Protein AF-A0A9P7GIN8-F1 (afdb_monomer)

pLDDT: mean 84.86, std 20.35, range [23.92, 98.81]

Solvent-accessible surface area (backbone atoms only — not comparable to full-atom values): 13816 Å² total; per-residue (Å²): 142,86,87,78,24,18,40,43,37,50,22,78,32,33,29,45,38,37,32,32,43,27,52,94,48,64,88,37,54,14,16,35,42,33,71,38,29,53,40,28,75,41,47,37,22,32,31,36,33,28,17,43,83,85,29,35,54,57,89,88,55,81,38,65,30,45,65,38,62,55,99,90,38,75,38,34,51,15,25,33,90,42,80,87,54,62,23,19,31,24,36,33,72,48,49,56,53,19,21,58,59,14,28,75,64,36,16,31,34,46,33,39,31,61,44,92,80,14,38,35,32,37,70,26,33,55,93,63,56,59,64,39,61,76,70,75,58,69,60,66,93,72,69,63,75,26,34,31,60,41,47,29,89,47,31,46,47,81,75,38,44,39,72,62,46,83,47,76,55,72,50,61,29,58,87,60,25,40,71,42,32,79,77,67,78,50,78,84,47,53,70,66,43,67,74,39,68,81,57,49,78,51,62,48,84,26,66,66,40,85,44,80,55,74,61,72,88,80,84,81,78,87,78,69,97,62,88,86,79,95,72,89,80,79,79,81,84,88,67,75,32,38,37,42,29,39,34,4,56,82,137

Mean predicted aligned error: 8.91 Å

Nearest PDB structures (foldseek):
  3wdy-assembly2_B  TM=9.334E-01  e=3.532E-17  Paecilomyces sp. 'thermophila'
  3wdu-assembly2_B  TM=9.138E-01  e=3.532E-17  Paecilomyces sp. 'thermophila'
  3wdy-assembly3_C  TM=9.477E-01  e=1.052E-16  Paecilomyces sp. 'thermophila'
  2w52-assembly1_A  TM=9.082E-01  e=2.024E-16  Phanerodontia chrysosporium
  2wne-assembly1_A  TM=9.066E-01  e=1.719E-16  Phanerodontia chrysosporium

Secondary structure (DSSP, 8-state):
------B--PPTTEEEEEEEEE-SSSTTTT-EEEEEE--TT--S-EEEEEBSSS-B--TTSS-SSEE-EETTEE--B-BTTSGGG--EEEE-S-GGGSHHHHHHTT-EEEEEEEETTEEEEEEEEGGG--HHHHTT---GGGS-S-SEEE-TTSS-HHHH--SEEEEEEEEESIIIIIHHTTTTT-SS-HHHHHT-GGGSTT---B-SEEEE------------SS----------------EEEE-----

Foldseek 3Di:
DDDFFWDAAFFQFKWWFWWKAADDDPPPAQKIWTQATDHHQDQWGKTFIAWAWFFWADCPDFAQFAKDDDPNHGDTTQHCVDPLRPGTITTFPDSCHDHDVVVVQRHFKWKWFDDQQWIFIATGRPVRHDVCLVVVNDFCVVVPTGRDTGGCPRPGSVRIHH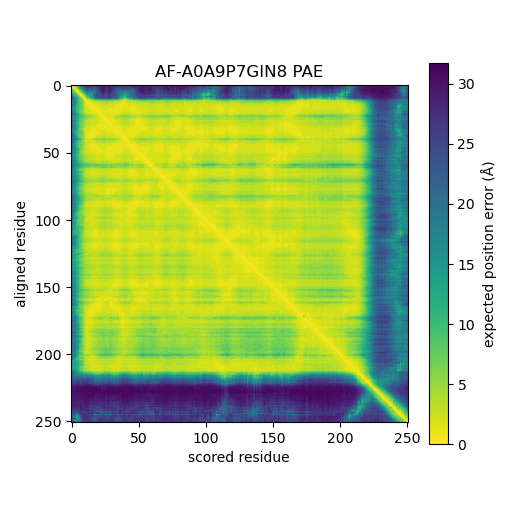HIDTDTDMDGQPSPSQVCSVVVPHPDHSVVSVVDPVRCPRRDTAFDDWDWDDDDFPDDDPPDVDDDDDDPPPDDDDGGTMGMGRRGHDD

Radius of gyration: 20.29 Å; Cα contacts (8 Å, |Δi|>4): 593; chains: 1; bounding box: 60×41×65 Å

InterPro domains:
  IPR013320 Concanavalin A-like lectin/glucanase domain superfamily [SSF49899] (13-216)
  IPR050546 Glycosyl Hydrolase Family 16 [PTHR10963] (13-215)

Sequence (251 aa):
MSRSRAWFNSAIGTWPAFWTLGNGLAWPYAGEIDIIEGVHDNQHNQVAWHTKPGCTLTPEANFTGKIVQLNGQNNLECNGLINYNSGCGIIEWSRASYGPYFDSIGGGVFAMKWDENGIAVWSFYRGAIPKDILDESPDPSQWGMPSAALEPKNCDPLQYFVNHSIIFDITFCGDWAGNSYATSGCPGTCDDRLMDPANFVNATWGINSLKVYRKQPIKGRITNGSTPLAESLTRHLLIHVFALISLAALL

Structure (mmCIF, N/CA/C/O backbone):
data_AF-A0A9P7GIN8-F1
#
_entry.id   AF-A0A9P7GIN8-F1
#
loop_
_atom_site.group_PDB
_atom_site.id
_atom_site.type_symbol
_atom_site.label_atom_id
_atom_site.label_alt_id
_atom_site.label_comp_id
_atom_site.label_asym_id
_atom_site.label_entity_id
_atom_site.label_seq_id
_atom_site.pdbx_PDB_ins_code
_atom_site.Cartn_x
_atom_site.Cartn_y
_atom_site.Cartn_z
_atom_site.occupancy
_atom_site.B_iso_or_equiv
_atom_site.auth_seq_id
_atom_site.auth_comp_id
_atom_site.auth_asym_id
_atom_site.auth_atom_id
_atom_site.pdbx_PDB_model_num
ATOM 1 N N . MET A 1 1 ? -21.679 -21.539 -5.437 1.00 25.66 1 MET A N 1
ATOM 2 C CA . MET A 1 1 ? -20.304 -22.029 -5.700 1.00 25.66 1 MET A CA 1
ATOM 3 C C . MET A 1 1 ? -19.648 -21.141 -6.755 1.00 25.66 1 MET A C 1
ATOM 5 O O . MET A 1 1 ? -19.626 -21.500 -7.924 1.00 25.66 1 MET A O 1
ATOM 9 N N . SER A 1 2 ? -19.132 -19.978 -6.363 1.00 23.92 2 SER A N 1
ATOM 10 C CA . SER A 1 2 ? -18.280 -19.129 -7.210 1.00 23.92 2 SER A CA 1
ATOM 11 C C . SER A 1 2 ? -16.832 -19.264 -6.732 1.00 23.92 2 SER A C 1
ATOM 13 O O . SER A 1 2 ? -16.578 -19.308 -5.531 1.00 23.92 2 SER A O 1
ATOM 15 N N . ARG A 1 3 ? -15.887 -19.423 -7.664 1.00 32.16 3 ARG A N 1
ATOM 16 C CA . ARG A 1 3 ? -14.455 -19.619 -7.372 1.00 32.16 3 ARG A CA 1
ATOM 17 C C . ARG A 1 3 ? -13.689 -18.310 -7.594 1.00 32.16 3 ARG A C 1
ATOM 19 O O . ARG A 1 3 ? -14.009 -17.576 -8.526 1.00 32.16 3 ARG A O 1
ATOM 26 N N . SER A 1 4 ? -12.655 -18.051 -6.796 1.00 26.11 4 SER A N 1
ATOM 27 C CA . SER A 1 4 ? -11.813 -16.844 -6.870 1.00 26.11 4 SER A CA 1
ATOM 28 C C . SER A 1 4 ? -10.311 -17.159 -6.698 1.00 26.11 4 SER A C 1
ATOM 30 O O . SER A 1 4 ? -9.954 -18.005 -5.882 1.00 26.11 4 SER A O 1
ATOM 32 N N . ARG A 1 5 ? -9.438 -16.527 -7.507 1.00 39.72 5 ARG A N 1
ATOM 33 C CA . ARG A 1 5 ? -7.961 -16.725 -7.604 1.00 39.72 5 ARG A CA 1
ATOM 34 C C . ARG A 1 5 ? -7.208 -15.421 -7.245 1.00 39.72 5 ARG A C 1
ATOM 36 O O . ARG A 1 5 ? -7.726 -14.783 -6.355 1.00 39.72 5 ARG A O 1
ATOM 43 N N . ALA A 1 6 ? -6.110 -14.985 -7.892 1.00 36.88 6 ALA A N 1
ATOM 44 C CA . ALA A 1 6 ? -5.655 -13.576 -8.101 1.00 36.88 6 ALA A CA 1
ATOM 45 C C . ALA A 1 6 ? -4.454 -13.546 -9.066 1.00 36.88 6 ALA A C 1
ATOM 47 O O . ALA A 1 6 ? -3.806 -14.586 -9.169 1.00 36.88 6 ALA A O 1
ATOM 48 N N . TRP A 1 7 ? -4.174 -12.401 -9.719 1.00 45.59 7 TRP A N 1
ATOM 49 C CA . TRP A 1 7 ? -2.939 -12.178 -10.496 1.00 45.59 7 TRP A CA 1
ATOM 50 C C . TRP A 1 7 ? -2.483 -10.703 -10.498 1.00 45.59 7 TRP A C 1
ATOM 52 O O . TRP A 1 7 ? -3.321 -9.816 -10.699 1.00 45.59 7 TRP A O 1
ATOM 62 N N . PHE A 1 8 ? -1.176 -10.488 -10.336 1.00 52.34 8 PHE A N 1
ATOM 63 C CA . PHE A 1 8 ? -0.364 -9.446 -10.972 1.00 52.34 8 PHE A CA 1
ATOM 64 C C . PHE A 1 8 ? 1.055 -10.015 -11.170 1.00 52.34 8 PHE A C 1
ATOM 66 O O . PHE A 1 8 ? 1.844 -10.142 -10.225 1.00 52.34 8 PHE A O 1
ATOM 73 N N . ASN A 1 9 ? 1.397 -10.365 -12.409 1.00 49.97 9 ASN A N 1
ATOM 74 C CA . ASN A 1 9 ? 2.679 -10.989 -12.707 1.00 49.97 9 ASN A CA 1
ATOM 75 C C . ASN A 1 9 ? 3.673 -9.895 -13.090 1.00 49.97 9 ASN A C 1
ATOM 77 O O . ASN A 1 9 ? 3.574 -9.311 -14.173 1.00 49.97 9 ASN A O 1
ATOM 81 N N . SER A 1 10 ? 4.596 -9.593 -12.178 1.00 56.25 10 SER A N 1
ATOM 82 C CA . SER A 1 10 ? 5.431 -8.409 -12.331 1.00 56.25 10 SER A CA 1
ATOM 83 C C . SER A 1 10 ? 6.394 -8.523 -13.504 1.00 56.25 10 SER A C 1
ATOM 85 O O . SER A 1 10 ? 7.161 -9.483 -13.619 1.00 56.25 10 SER A O 1
ATOM 87 N N . ALA A 1 11 ? 6.355 -7.511 -14.363 1.00 72.88 11 ALA A N 1
ATOM 88 C CA . ALA A 1 11 ? 7.244 -7.365 -15.495 1.00 72.88 11 ALA A CA 1
ATOM 89 C C . ALA A 1 11 ? 8.380 -6.405 -15.128 1.00 72.88 11 ALA A C 1
ATOM 91 O O . ALA A 1 11 ? 8.257 -5.537 -14.260 1.00 72.88 11 ALA A O 1
ATOM 92 N N . ILE A 1 12 ? 9.520 -6.516 -15.802 1.00 85.81 12 ILE A N 1
ATOM 93 C CA . ILE A 1 12 ? 10.611 -5.584 -15.523 1.00 85.81 12 ILE A CA 1
ATOM 94 C C . ILE A 1 12 ? 10.188 -4.177 -15.966 1.00 85.81 12 ILE A C 1
ATOM 96 O O . ILE A 1 12 ? 9.852 -3.971 -17.128 1.00 85.81 12 ILE A O 1
ATOM 100 N N . GLY A 1 13 ? 10.178 -3.224 -15.032 1.00 88.25 13 GLY A N 1
ATOM 101 C CA . GLY A 1 13 ? 9.769 -1.836 -15.278 1.00 88.25 13 GLY A CA 1
ATOM 102 C C . GLY A 1 13 ? 8.303 -1.516 -14.960 1.00 88.25 13 GLY A C 1
ATOM 103 O O . GLY A 1 13 ? 7.934 -0.349 -15.063 1.00 88.25 13 GLY A O 1
ATOM 104 N N . THR A 1 14 ? 7.475 -2.486 -14.543 1.00 91.69 14 THR A N 1
ATOM 105 C CA . THR A 1 14 ? 6.144 -2.187 -13.977 1.00 91.69 14 THR A CA 1
ATOM 106 C C . THR A 1 14 ? 6.225 -1.687 -12.541 1.00 91.69 14 THR A C 1
ATOM 108 O O . THR A 1 14 ? 7.091 -2.116 -11.774 1.00 91.69 14 THR A O 1
ATOM 111 N N . TRP A 1 15 ? 5.245 -0.863 -12.187 1.00 94.94 15 TRP A N 1
ATOM 112 C CA . TRP A 1 15 ? 4.924 -0.401 -10.843 1.00 94.94 15 TRP A CA 1
ATOM 113 C C . TRP A 1 15 ? 3.394 -0.500 -10.666 1.00 94.94 15 TRP A C 1
ATOM 115 O O . TRP A 1 15 ? 2.666 0.414 -11.053 1.00 94.94 15 TRP A O 1
ATOM 125 N N . PRO A 1 16 ? 2.863 -1.648 -10.208 1.00 94.31 16 PRO A N 1
ATOM 126 C CA . PRO A 1 16 ? 1.467 -1.763 -9.797 1.00 94.31 16 PRO A CA 1
ATOM 127 C C . PRO A 1 16 ? 1.223 -1.060 -8.461 1.00 94.31 16 PRO A C 1
ATOM 129 O O . PRO A 1 16 ? 2.062 -1.109 -7.559 1.00 94.31 16 PRO A O 1
ATOM 132 N N . ALA A 1 17 ? 0.009 -0.549 -8.293 1.00 96.62 17 ALA A N 1
ATOM 133 C CA . ALA A 1 17 ? -0.485 -0.146 -6.989 1.00 96.62 17 ALA A CA 1
ATOM 134 C C . ALA A 1 17 ? -1.956 -0.556 -6.815 1.00 96.62 17 ALA A C 1
ATOM 136 O O . ALA A 1 17 ? -2.806 -0.326 -7.683 1.00 96.62 17 ALA A O 1
ATOM 137 N N . PHE A 1 18 ? -2.269 -1.162 -5.670 1.00 97.75 18 PHE A N 1
ATOM 138 C CA . PHE A 1 18 ? -3.610 -1.149 -5.096 1.00 97.75 18 PHE A CA 1
ATOM 139 C C . PHE A 1 18 ? -3.539 -0.385 -3.772 1.00 97.75 18 PHE A C 1
ATOM 141 O O . PHE A 1 18 ? -2.927 -0.826 -2.797 1.00 97.75 18 PHE A O 1
ATOM 148 N N . TRP A 1 19 ? -4.185 0.773 -3.758 1.00 98.38 19 TRP A N 1
ATOM 149 C CA . TRP A 1 19 ? -3.971 1.809 -2.762 1.00 98.38 19 TRP A CA 1
ATOM 150 C C . TRP A 1 19 ? -5.237 2.634 -2.548 1.00 98.38 19 TRP A C 1
ATOM 152 O O . TRP A 1 19 ? -6.288 2.409 -3.167 1.00 98.38 19 TRP A O 1
ATOM 162 N N . THR A 1 20 ? -5.164 3.576 -1.614 1.00 98.56 20 THR A N 1
ATOM 163 C CA . THR A 1 20 ? -6.262 4.490 -1.318 1.00 98.56 20 THR A CA 1
ATOM 164 C C . THR A 1 20 ? -5.756 5.908 -1.087 1.00 98.56 20 THR A C 1
ATOM 166 O O . THR A 1 20 ? -4.829 6.113 -0.310 1.00 98.56 20 THR A O 1
ATOM 169 N N . LEU A 1 21 ? -6.418 6.888 -1.702 1.00 98.50 21 LEU A N 1
ATOM 170 C CA . LEU A 1 21 ? -6.010 8.294 -1.696 1.00 98.50 21 LEU A CA 1
ATOM 171 C C . LEU A 1 21 ? -7.099 9.183 -1.097 1.00 98.50 21 LEU A C 1
ATOM 173 O O . LEU A 1 21 ? -8.240 9.173 -1.570 1.00 98.50 21 LEU A O 1
ATOM 177 N N . GLY A 1 22 ? -6.750 9.968 -0.080 1.00 97.62 22 GLY A N 1
ATOM 178 C CA . GLY A 1 22 ? -7.625 10.942 0.562 1.00 97.62 22 GLY A CA 1
ATOM 179 C C . GLY A 1 22 ? -8.025 12.098 -0.357 1.00 97.62 22 GLY A C 1
ATOM 180 O O . GLY A 1 22 ? -7.216 12.632 -1.113 1.00 97.62 22 GLY A O 1
ATOM 181 N N . ASN A 1 23 ? -9.287 12.524 -0.268 1.00 93.81 23 ASN A N 1
ATOM 182 C CA . ASN A 1 23 ? -9.852 13.575 -1.118 1.00 93.81 23 ASN A CA 1
ATOM 183 C C . ASN A 1 23 ? -10.180 14.857 -0.338 1.00 93.81 23 ASN A C 1
ATOM 185 O O . ASN A 1 23 ? -10.524 14.826 0.843 1.00 93.81 23 ASN A O 1
ATOM 189 N N . GLY A 1 24 ? -10.205 15.991 -1.046 1.00 93.94 24 GLY A N 1
ATOM 190 C CA . GLY A 1 24 ? -10.689 17.278 -0.524 1.00 93.94 24 GLY A CA 1
ATOM 191 C C . GLY A 1 24 ? -9.616 18.180 0.093 1.00 93.94 24 GLY A C 1
ATOM 192 O O . GLY A 1 24 ? -9.917 19.316 0.450 1.00 93.94 24 GLY A O 1
ATOM 193 N N . LEU A 1 25 ? -8.367 17.715 0.163 1.00 95.25 25 LEU A N 1
ATOM 194 C CA . LEU A 1 25 ? -7.176 18.515 0.456 1.00 95.25 25 LEU A CA 1
ATOM 195 C C . LEU A 1 25 ? -6.120 18.240 -0.622 1.00 95.25 25 LEU A C 1
ATOM 197 O O . LEU A 1 25 ? -6.199 17.232 -1.321 1.00 95.25 25 LEU A O 1
ATOM 201 N N . ALA A 1 26 ? -5.122 19.116 -0.751 1.00 96.75 26 ALA A N 1
ATOM 202 C CA . ALA A 1 26 ? -3.947 18.807 -1.561 1.00 96.75 26 ALA A CA 1
ATOM 203 C C . ALA A 1 26 ? -3.197 17.610 -0.955 1.00 96.75 26 ALA A C 1
ATOM 205 O O . ALA A 1 26 ? -3.058 17.519 0.267 1.00 96.75 26 ALA A O 1
ATOM 206 N N . TRP A 1 27 ? -2.696 16.705 -1.791 1.00 97.44 27 TRP A N 1
ATOM 207 C CA . TRP A 1 27 ? -1.820 15.624 -1.344 1.00 97.44 27 TRP A CA 1
ATOM 208 C C . TRP A 1 27 ? -0.555 16.200 -0.664 1.00 97.44 27 TRP A C 1
ATOM 210 O O . TRP A 1 27 ? -0.069 17.246 -1.107 1.00 97.44 27 TRP A O 1
ATOM 220 N N . PRO A 1 28 ? -0.026 15.598 0.422 1.00 97.12 28 PRO A N 1
ATOM 221 C CA . PRO A 1 28 ? -0.488 14.397 1.135 1.00 97.12 28 PRO A CA 1
ATOM 222 C C . PRO A 1 28 ? -1.390 14.717 2.353 1.00 97.12 28 PRO A C 1
ATOM 224 O O . PRO A 1 28 ? -1.471 13.948 3.311 1.00 97.12 28 PRO A O 1
ATOM 227 N N . TYR A 1 29 ? -2.062 15.877 2.395 1.00 98.19 29 TYR A N 1
ATOM 228 C CA . TYR A 1 29 ? -2.736 16.367 3.613 1.00 98.19 29 TYR A CA 1
ATOM 229 C C . TYR A 1 29 ? -4.022 15.628 4.002 1.00 98.19 29 TYR A C 1
ATOM 231 O O . TYR A 1 29 ? -4.433 15.734 5.165 1.00 98.19 29 TYR A O 1
ATOM 239 N N . ALA A 1 30 ? -4.626 14.898 3.061 1.00 98.00 30 ALA A N 1
ATOM 240 C CA . ALA A 1 30 ? -5.736 13.976 3.302 1.00 98.00 30 ALA A CA 1
ATOM 241 C C . ALA A 1 30 ? -5.289 12.510 3.477 1.00 98.00 30 ALA A C 1
ATOM 243 O O . ALA A 1 30 ? -6.150 11.676 3.737 1.00 98.00 30 ALA A O 1
ATOM 244 N N . GLY A 1 31 ? -3.988 12.217 3.369 1.00 98.56 31 GLY A N 1
ATOM 245 C CA . GLY A 1 31 ? -3.421 10.879 3.531 1.00 98.56 31 GLY A CA 1
ATOM 246 C C . GLY A 1 31 ? -3.505 9.990 2.287 1.00 98.56 31 GLY A C 1
ATOM 247 O O . GLY A 1 31 ? -4.329 10.189 1.396 1.00 98.56 31 GLY A O 1
ATOM 248 N N . GLU A 1 32 ? -2.638 8.986 2.257 1.00 98.75 32 GLU A N 1
ATOM 249 C CA . GLU A 1 32 ? -2.513 7.957 1.225 1.00 98.75 32 GLU A CA 1
ATOM 250 C C . GLU A 1 32 ? -2.024 6.658 1.886 1.00 98.75 32 GLU A C 1
ATOM 252 O O . GLU A 1 32 ? -1.243 6.702 2.842 1.00 98.75 32 GLU A O 1
ATOM 257 N N . ILE A 1 33 ? -2.596 5.523 1.473 1.00 98.81 33 ILE A N 1
ATOM 258 C CA . ILE A 1 33 ? -2.340 4.201 2.061 1.00 98.81 33 ILE A CA 1
ATOM 259 C C . ILE A 1 33 ? -2.198 3.174 0.944 1.00 98.81 33 ILE A C 1
ATOM 261 O O . ILE A 1 33 ? -3.184 2.858 0.265 1.00 98.81 33 ILE A O 1
ATOM 265 N N . ASP A 1 34 ? -1.016 2.590 0.842 1.00 98.75 34 ASP A N 1
ATOM 266 C CA . ASP A 1 34 ? -0.643 1.638 -0.196 1.00 98.75 34 ASP A CA 1
ATOM 267 C C . ASP A 1 34 ? -0.732 0.238 0.391 1.00 98.75 34 ASP A C 1
ATOM 269 O O . ASP A 1 34 ? -0.076 -0.095 1.378 1.00 98.75 34 ASP A O 1
ATOM 273 N N . ILE A 1 35 ? -1.647 -0.566 -0.149 1.00 98.56 35 ILE A N 1
ATOM 274 C CA . ILE A 1 35 ? -2.041 -1.856 0.432 1.00 98.56 35 ILE A CA 1
ATOM 275 C C . ILE A 1 35 ? -1.355 -2.995 -0.323 1.00 98.56 35 ILE A C 1
ATOM 277 O O . ILE A 1 35 ? -0.977 -4.001 0.282 1.00 98.56 35 ILE A O 1
ATOM 281 N N . ILE A 1 36 ? -1.182 -2.827 -1.636 1.00 97.62 36 ILE A N 1
ATOM 282 C CA . ILE A 1 36 ? -0.265 -3.615 -2.453 1.00 97.62 36 ILE A CA 1
ATOM 283 C C . ILE A 1 36 ? 0.562 -2.658 -3.298 1.00 97.62 36 ILE A C 1
ATOM 285 O O . ILE A 1 36 ? -0.007 -1.953 -4.131 1.00 97.62 36 ILE A O 1
ATOM 289 N N . GLU A 1 37 ? 1.879 -2.683 -3.140 1.00 97.25 37 GLU A N 1
ATOM 290 C CA . GLU A 1 37 ? 2.786 -1.875 -3.946 1.00 97.25 37 GLU A CA 1
ATOM 291 C C . GLU A 1 37 ? 4.153 -2.548 -4.123 1.00 97.25 37 GLU A C 1
ATOM 293 O O . GLU A 1 37 ? 4.623 -3.326 -3.283 1.00 97.25 37 GLU A O 1
ATOM 298 N N . GLY A 1 38 ? 4.805 -2.243 -5.240 1.00 94.62 38 GLY A N 1
ATOM 299 C CA . GLY A 1 38 ? 6.162 -2.675 -5.534 1.00 94.62 38 GLY A CA 1
ATOM 300 C C . GLY A 1 38 ? 6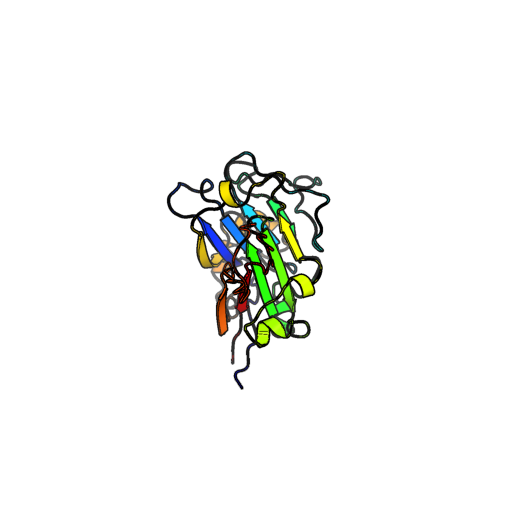.585 -2.310 -6.952 1.00 94.62 38 GLY A C 1
ATOM 301 O O . GLY A 1 38 ? 5.803 -1.796 -7.746 1.00 94.62 38 GLY A O 1
ATOM 302 N N . VAL A 1 39 ? 7.842 -2.602 -7.279 1.00 93.94 39 VAL A N 1
ATOM 303 C CA . VAL A 1 39 ? 8.455 -2.283 -8.574 1.00 93.94 39 VAL A CA 1
ATOM 304 C C . VAL A 1 39 ? 9.268 -3.470 -9.088 1.00 93.94 39 VAL A C 1
ATOM 306 O O . VAL A 1 39 ? 9.810 -4.236 -8.291 1.00 93.94 39 VAL A O 1
ATOM 309 N N . HIS A 1 40 ? 9.368 -3.628 -10.411 1.00 90.25 40 HIS A N 1
ATOM 310 C CA . HIS A 1 40 ? 10.135 -4.714 -11.055 1.00 90.25 40 HIS A CA 1
ATOM 311 C C . HIS A 1 40 ? 9.785 -6.109 -10.498 1.00 90.25 40 HIS A C 1
ATOM 313 O O . HIS A 1 40 ? 8.675 -6.338 -10.023 1.00 90.25 40 HIS A O 1
ATOM 319 N N . ASP A 1 41 ? 10.715 -7.063 -10.527 1.00 85.06 41 ASP A N 1
ATOM 320 C CA . ASP A 1 41 ? 10.551 -8.411 -9.981 1.00 85.06 41 ASP A CA 1
ATOM 321 C C . ASP A 1 41 ? 10.660 -8.483 -8.442 1.00 85.06 41 ASP A C 1
ATOM 323 O O . ASP A 1 41 ? 11.047 -9.525 -7.902 1.00 85.06 41 ASP A O 1
ATOM 327 N N . ASN A 1 42 ? 10.268 -7.415 -7.723 1.00 91.44 42 ASN A N 1
ATOM 328 C CA . ASN A 1 42 ? 10.044 -7.464 -6.277 1.00 91.44 42 ASN A CA 1
ATOM 329 C C . ASN A 1 42 ? 9.272 -8.740 -5.904 1.00 91.44 42 ASN A C 1
ATOM 331 O O . ASN A 1 42 ? 8.380 -9.201 -6.617 1.00 91.44 42 ASN A O 1
ATOM 335 N N . GLN A 1 43 ? 9.640 -9.334 -4.772 1.00 92.25 43 GLN A N 1
ATOM 336 C CA . GLN A 1 43 ? 9.126 -10.644 -4.343 1.00 92.25 43 GLN A CA 1
ATOM 337 C C . GLN A 1 43 ? 8.326 -10.568 -3.045 1.00 92.25 43 GLN A C 1
ATOM 339 O O . GLN A 1 43 ? 7.880 -11.589 -2.534 1.00 92.25 43 GLN A O 1
ATOM 344 N N . HIS A 1 44 ? 8.195 -9.366 -2.501 1.00 96.12 44 HIS A N 1
ATOM 345 C CA . HIS A 1 44 ? 7.573 -9.054 -1.229 1.00 96.12 44 HIS A CA 1
ATOM 346 C C . HIS A 1 44 ? 6.763 -7.780 -1.426 1.00 96.12 44 HIS A C 1
ATOM 348 O O . HIS A 1 44 ? 7.253 -6.845 -2.058 1.00 96.12 44 HIS A O 1
ATOM 354 N N . ASN A 1 45 ? 5.543 -7.763 -0.904 1.00 97.62 45 ASN A N 1
ATOM 355 C CA . ASN A 1 45 ? 4.696 -6.584 -0.938 1.00 97.62 45 ASN A CA 1
ATOM 356 C C . ASN A 1 45 ? 5.283 -5.481 -0.049 1.00 97.62 45 ASN A C 1
ATOM 358 O O . ASN A 1 45 ? 5.798 -5.785 1.032 1.00 97.62 45 ASN A O 1
ATOM 362 N N . GLN A 1 46 ? 5.167 -4.223 -0.466 1.00 98.12 46 GLN A N 1
ATOM 363 C CA . GLN A 1 46 ? 5.351 -3.077 0.415 1.00 98.12 46 GLN A CA 1
ATOM 364 C C . GLN A 1 46 ? 3.983 -2.482 0.751 1.00 98.12 46 GLN A C 1
ATOM 366 O O . GLN A 1 46 ? 3.211 -2.138 -0.137 1.00 98.12 46 GLN A O 1
ATOM 371 N N . VAL A 1 47 ? 3.698 -2.363 2.047 1.00 98.69 47 VAL A N 1
ATOM 372 C CA . VAL A 1 47 ? 2.592 -1.548 2.562 1.00 98.69 47 VAL A CA 1
ATOM 373 C C . VAL A 1 47 ? 3.180 -0.212 2.990 1.00 98.69 47 VAL A C 1
ATOM 375 O O . VAL A 1 47 ? 4.162 -0.211 3.739 1.00 98.69 47 VAL A O 1
ATOM 378 N N . ALA A 1 48 ? 2.610 0.903 2.544 1.00 98.56 48 ALA A N 1
ATOM 379 C CA . ALA A 1 48 ? 3.121 2.239 2.839 1.00 98.56 48 ALA A CA 1
ATOM 380 C C . ALA A 1 48 ? 2.020 3.220 3.265 1.00 98.56 48 ALA A C 1
ATOM 382 O O . ALA A 1 48 ? 0.821 2.979 3.100 1.00 98.56 48 ALA A O 1
ATOM 383 N N . TRP A 1 49 ? 2.456 4.309 3.897 1.00 98.69 49 TRP A N 1
ATOM 384 C CA . TRP A 1 49 ? 1.616 5.414 4.340 1.00 98.69 49 TRP A CA 1
ATOM 385 C C . TRP A 1 49 ? 2.296 6.744 4.035 1.00 98.69 49 TRP A C 1
ATOM 387 O O . TRP A 1 49 ? 3.433 6.986 4.457 1.00 98.69 49 TRP A O 1
ATOM 397 N N . HIS A 1 50 ? 1.555 7.625 3.369 1.00 98.69 50 HIS A N 1
ATOM 398 C CA . HIS A 1 50 ? 2.010 8.950 2.964 1.00 98.69 50 HIS A CA 1
ATOM 399 C C . HIS A 1 50 ? 1.058 10.003 3.542 1.00 98.69 50 HIS A C 1
ATOM 401 O O . HIS A 1 50 ? -0.159 9.956 3.357 1.00 98.69 50 HIS A O 1
ATOM 407 N N . THR A 1 51 ? 1.595 10.951 4.310 1.00 98.62 51 THR A N 1
ATOM 408 C CA . THR A 1 51 ? 0.811 11.935 5.075 1.00 98.62 51 THR A CA 1
ATOM 409 C C . THR A 1 51 ? 1.427 13.331 5.018 1.00 98.62 51 THR A C 1
ATOM 411 O O . THR A 1 51 ? 2.551 13.526 4.562 1.00 98.62 51 THR A O 1
ATOM 414 N N . LYS A 1 52 ? 0.719 14.333 5.553 1.00 97.94 52 LYS A N 1
ATOM 415 C CA . LYS A 1 52 ? 1.328 15.601 6.007 1.00 97.94 52 LYS A CA 1
ATOM 416 C C . LYS A 1 52 ? 2.324 15.372 7.169 1.00 97.94 52 LYS A C 1
ATOM 418 O O . LYS A 1 52 ? 2.269 14.310 7.794 1.00 97.94 52 LYS A O 1
ATOM 423 N N . PRO A 1 53 ? 3.175 16.361 7.514 1.00 98.38 53 PRO A N 1
ATOM 424 C CA . PRO A 1 53 ? 4.149 16.240 8.602 1.00 98.38 53 PRO A CA 1
ATOM 425 C C . PRO A 1 53 ? 3.535 15.876 9.962 1.00 98.38 53 PRO A C 1
ATOM 427 O O . PRO A 1 53 ? 2.461 16.375 10.306 1.00 98.38 53 PRO A O 1
ATOM 430 N N . GLY A 1 54 ? 4.268 15.088 10.759 1.00 97.75 54 GLY A N 1
ATOM 431 C CA . GLY A 1 54 ? 3.940 14.790 12.163 1.00 97.75 54 GLY A CA 1
ATOM 432 C C . GLY A 1 54 ? 3.316 13.414 12.431 1.00 97.75 54 GLY A C 1
ATOM 433 O O . GLY A 1 54 ? 2.788 13.204 13.523 1.00 97.75 54 GLY A O 1
ATOM 434 N N . CYS A 1 55 ? 3.351 12.505 11.456 1.00 98.25 55 CYS A N 1
ATOM 435 C CA . CYS A 1 55 ? 2.906 11.116 11.568 1.00 98.25 55 CYS A CA 1
ATOM 436 C C . CYS A 1 55 ? 4.132 10.201 11.501 1.00 98.25 55 CYS A C 1
ATOM 438 O O . CYS A 1 55 ? 4.881 10.270 10.526 1.00 98.25 55 CYS A O 1
ATOM 440 N N . THR A 1 56 ? 4.342 9.344 12.504 1.00 98.06 56 THR A N 1
ATOM 441 C CA . THR A 1 56 ? 5.441 8.367 12.464 1.00 98.06 56 THR A CA 1
ATOM 442 C C . THR A 1 56 ? 5.021 6.944 12.815 1.00 98.06 56 THR A C 1
ATOM 444 O O . THR A 1 56 ? 4.129 6.705 13.632 1.00 98.06 56 THR A O 1
ATOM 447 N N . LEU A 1 57 ? 5.703 5.986 12.189 1.00 97.00 57 LEU A N 1
ATOM 448 C CA . LEU A 1 57 ? 5.569 4.552 12.419 1.00 97.00 57 LEU A CA 1
ATOM 449 C C . LEU A 1 57 ? 6.180 4.175 13.783 1.00 97.00 57 LEU A C 1
ATOM 451 O O . LEU A 1 57 ? 7.327 4.525 14.066 1.00 97.00 57 LEU A O 1
ATOM 455 N N . THR A 1 58 ? 5.443 3.446 14.630 1.00 95.81 58 THR A N 1
ATOM 456 C CA . THR A 1 58 ? 5.980 2.882 15.885 1.00 95.81 58 THR A CA 1
ATOM 457 C C . THR A 1 58 ? 6.853 1.654 15.572 1.00 95.81 58 THR A C 1
ATOM 459 O O . THR A 1 58 ? 6.312 0.669 15.063 1.00 95.81 58 THR A O 1
ATOM 462 N N . PRO A 1 59 ? 8.165 1.642 15.889 1.00 91.38 59 PRO A N 1
ATOM 463 C CA . PRO A 1 59 ? 9.033 0.507 15.562 1.00 91.38 59 PRO A CA 1
ATOM 464 C C . PRO A 1 59 ? 8.693 -0.791 16.298 1.00 91.38 59 PRO A C 1
ATOM 466 O O . PRO A 1 59 ? 8.951 -1.875 15.782 1.00 91.38 59 PRO A O 1
ATOM 469 N N . GLU A 1 60 ? 8.138 -0.680 17.505 1.00 90.25 60 GLU A N 1
ATOM 470 C CA . GLU A 1 60 ? 7.808 -1.799 18.392 1.00 90.25 60 GLU A CA 1
ATOM 471 C C . GLU A 1 60 ? 6.364 -2.314 18.224 1.00 90.25 60 GLU A C 1
ATOM 473 O O . GLU A 1 60 ? 5.902 -3.116 19.038 1.00 90.25 60 GLU A O 1
ATOM 478 N N . ALA A 1 61 ? 5.634 -1.854 17.201 1.00 91.31 61 ALA A N 1
ATOM 479 C CA . ALA A 1 61 ? 4.269 -2.302 16.934 1.00 91.31 61 ALA A CA 1
ATOM 480 C C . ALA A 1 61 ? 4.213 -3.770 16.468 1.00 91.31 61 ALA A C 1
ATOM 482 O O . ALA A 1 61 ? 5.126 -4.291 15.826 1.00 91.31 61 ALA A O 1
ATOM 483 N N . ASN A 1 62 ? 3.098 -4.445 16.757 1.00 93.56 62 ASN A N 1
ATOM 484 C CA . ASN A 1 62 ? 2.904 -5.854 16.403 1.00 93.56 62 ASN A CA 1
ATOM 485 C C . ASN A 1 62 ? 2.530 -6.033 14.919 1.00 93.56 62 ASN A C 1
ATOM 487 O O . ASN A 1 62 ? 1.350 -6.037 14.563 1.00 93.56 62 ASN A O 1
ATOM 491 N N . PHE A 1 63 ? 3.533 -6.254 14.069 1.00 97.00 63 PHE A N 1
ATOM 492 C CA . PHE A 1 63 ? 3.386 -6.704 12.679 1.00 97.00 63 PHE A CA 1
ATOM 493 C C . PHE A 1 63 ? 4.471 -7.734 12.303 1.00 97.00 63 PHE A C 1
ATOM 495 O O . PHE A 1 63 ? 5.492 -7.853 12.977 1.00 97.00 63 PHE A O 1
ATOM 502 N N . THR A 1 64 ? 4.253 -8.520 11.241 1.00 97.50 64 THR A N 1
ATOM 503 C CA . THR A 1 64 ? 5.193 -9.580 10.800 1.00 97.50 64 THR A CA 1
ATOM 504 C C . THR A 1 64 ? 6.254 -9.112 9.798 1.00 97.50 64 THR A C 1
ATOM 506 O O . THR A 1 64 ? 7.277 -9.783 9.638 1.00 97.50 64 THR A O 1
ATOM 509 N N . GLY A 1 65 ? 6.018 -8.000 9.097 1.00 97.69 65 GLY A N 1
ATOM 510 C CA . GLY A 1 65 ? 6.945 -7.433 8.119 1.00 97.69 65 GLY A CA 1
ATOM 511 C C . GLY A 1 65 ? 8.161 -6.728 8.730 1.00 97.69 65 GLY A C 1
ATOM 512 O O . GLY A 1 65 ? 8.389 -6.732 9.939 1.00 97.69 65 GLY A O 1
ATOM 513 N N . LYS A 1 66 ? 8.966 -6.106 7.869 1.00 97.88 66 LYS A N 1
ATOM 514 C CA . LYS A 1 66 ? 10.136 -5.299 8.242 1.00 97.88 66 LYS A CA 1
ATOM 515 C C . LYS A 1 66 ? 9.958 -3.866 7.770 1.00 97.88 66 LYS A C 1
ATOM 517 O O . LYS A 1 66 ? 9.603 -3.648 6.618 1.00 97.88 66 LYS A O 1
ATOM 522 N N . ILE A 1 67 ? 10.265 -2.904 8.632 1.00 98.25 67 ILE A N 1
ATOM 523 C CA . ILE A 1 67 ? 10.231 -1.479 8.282 1.00 98.25 67 ILE A CA 1
ATOM 524 C C . ILE A 1 67 ? 11.218 -1.208 7.137 1.00 98.25 67 ILE A C 1
ATOM 526 O O . ILE A 1 67 ? 12.362 -1.674 7.178 1.00 98.25 67 ILE A O 1
ATOM 530 N N . VAL A 1 68 ? 10.772 -0.460 6.127 1.00 97.31 68 VAL A N 1
ATOM 531 C CA . VAL A 1 68 ? 11.594 0.021 5.009 1.00 97.31 68 VAL A CA 1
ATOM 532 C C . VAL A 1 68 ? 12.774 0.820 5.559 1.00 97.31 68 VAL A C 1
ATOM 534 O O . VAL A 1 68 ? 12.622 1.621 6.480 1.00 97.31 68 VAL A O 1
ATOM 537 N N . GLN A 1 69 ? 13.968 0.614 5.003 1.00 96.00 69 GLN A N 1
ATOM 538 C CA . GLN A 1 69 ? 15.167 1.322 5.444 1.00 96.00 69 GLN A CA 1
ATOM 539 C C . GLN A 1 69 ? 15.625 2.363 4.428 1.00 96.00 69 GLN A C 1
ATOM 541 O O . GLN A 1 69 ? 15.730 2.078 3.238 1.00 96.00 69 GLN A O 1
ATOM 546 N N . LEU A 1 70 ? 15.993 3.544 4.923 1.00 91.81 70 LEU A N 1
ATOM 547 C CA . LEU A 1 70 ? 16.729 4.558 4.172 1.00 91.81 70 LEU A CA 1
ATOM 548 C C . LEU A 1 70 ? 18.138 4.662 4.754 1.00 91.81 70 LEU A C 1
ATOM 550 O O . LEU A 1 70 ? 18.312 4.787 5.965 1.00 91.81 70 LEU A O 1
ATOM 554 N N . ASN A 1 71 ? 19.157 4.583 3.896 1.00 90.19 71 ASN A N 1
ATOM 555 C CA . ASN A 1 71 ? 20.573 4.650 4.289 1.00 90.19 71 ASN A CA 1
ATOM 556 C C . ASN A 1 71 ? 20.956 3.669 5.426 1.00 90.19 71 ASN A C 1
ATOM 558 O O . ASN A 1 71 ? 21.787 3.977 6.278 1.00 90.19 71 ASN A O 1
ATOM 562 N N . GLY A 1 72 ? 20.330 2.485 5.450 1.00 93.31 72 GLY A N 1
ATOM 563 C CA . GLY A 1 72 ? 20.564 1.443 6.458 1.00 93.31 72 GLY A CA 1
ATOM 564 C C . GLY A 1 72 ? 19.945 1.715 7.835 1.00 93.31 72 GLY A C 1
ATOM 565 O O . GLY A 1 72 ? 20.331 1.060 8.801 1.00 93.31 72 GLY A O 1
ATOM 566 N N . GLN A 1 73 ? 19.023 2.674 7.953 1.00 95.25 73 GLN A N 1
ATOM 567 C CA . GLN A 1 73 ? 18.246 2.961 9.166 1.00 95.25 73 GLN A CA 1
ATOM 568 C C . GLN A 1 73 ? 16.747 2.829 8.878 1.00 95.25 73 GLN A C 1
ATOM 570 O O . GLN A 1 73 ? 16.309 3.108 7.765 1.00 95.25 73 GLN A O 1
ATOM 575 N N . ASN A 1 74 ? 15.954 2.413 9.869 1.00 96.88 74 ASN A N 1
ATOM 576 C CA . ASN A 1 74 ? 14.501 2.288 9.716 1.00 96.88 74 ASN A CA 1
ATOM 577 C C . ASN A 1 74 ? 13.876 3.655 9.403 1.00 96.88 74 ASN A C 1
ATOM 579 O O . ASN A 1 74 ? 14.065 4.609 10.159 1.00 96.88 74 ASN A O 1
ATOM 583 N N . ASN A 1 75 ? 13.116 3.739 8.314 1.00 97.19 75 ASN A N 1
ATOM 584 C CA . ASN A 1 75 ? 12.380 4.937 7.947 1.00 97.19 75 ASN A CA 1
ATOM 585 C C . ASN A 1 75 ? 11.015 4.944 8.642 1.00 97.19 75 ASN A C 1
ATOM 587 O O . ASN A 1 75 ? 10.143 4.133 8.336 1.00 97.19 75 ASN A O 1
ATOM 591 N N . LEU A 1 76 ? 10.857 5.852 9.603 1.00 97.62 76 LEU A N 1
ATOM 592 C CA . LEU A 1 76 ? 9.657 5.961 10.434 1.00 97.62 76 LEU A CA 1
ATOM 593 C C . LEU A 1 76 ? 8.769 7.146 10.050 1.00 97.62 76 LEU A C 1
ATOM 595 O O . LEU A 1 76 ? 7.689 7.274 10.609 1.00 97.62 76 LEU A O 1
ATOM 599 N N . GLU A 1 77 ? 9.220 8.039 9.172 1.00 97.88 77 GLU A N 1
ATOM 600 C CA . GLU A 1 77 ? 8.560 9.321 8.909 1.00 97.88 77 GLU A CA 1
ATOM 601 C C . GLU A 1 77 ? 7.611 9.205 7.719 1.00 97.88 77 GLU A C 1
ATOM 603 O O . GLU A 1 77 ? 8.051 8.989 6.597 1.00 97.88 77 GLU A O 1
ATOM 608 N N . CYS A 1 78 ? 6.310 9.344 7.967 1.00 98.38 78 CYS A N 1
ATOM 609 C CA . CYS A 1 78 ? 5.274 9.119 6.959 1.00 98.38 78 CYS A CA 1
ATOM 610 C C . CYS A 1 78 ? 5.019 10.360 6.082 1.00 98.38 78 CYS A C 1
ATOM 612 O O . CYS A 1 78 ? 4.220 10.317 5.149 1.00 98.38 78 CYS A O 1
ATOM 614 N N . ASN A 1 79 ? 5.684 11.484 6.361 1.00 98.12 79 ASN A N 1
ATOM 615 C CA . ASN A 1 79 ? 5.546 12.727 5.611 1.00 98.12 79 ASN A CA 1
ATOM 616 C C . ASN A 1 79 ? 5.975 12.610 4.132 1.00 98.12 79 ASN A C 1
ATOM 618 O O . ASN A 1 79 ? 7.165 12.666 3.815 1.00 98.12 79 ASN A O 1
ATOM 622 N N . GLY A 1 80 ? 5.004 12.583 3.213 1.00 97.25 80 GLY A N 1
ATOM 623 C CA . GLY A 1 80 ? 5.246 12.500 1.764 1.00 97.25 80 GLY A CA 1
ATOM 624 C C . GLY A 1 80 ? 5.962 13.720 1.161 1.00 97.25 80 GLY A C 1
ATOM 625 O O . GLY A 1 80 ? 6.485 13.656 0.053 1.00 97.25 80 GLY A O 1
ATOM 626 N N . LEU A 1 81 ? 6.048 14.841 1.891 1.00 97.56 81 LEU A N 1
ATOM 627 C CA . LEU A 1 81 ? 6.726 16.062 1.429 1.00 97.56 81 LEU A CA 1
ATOM 628 C C . LEU A 1 81 ? 8.258 16.033 1.588 1.00 97.56 81 LEU A C 1
ATOM 630 O O . LEU A 1 81 ? 8.921 17.011 1.237 1.00 97.56 81 LEU A O 1
ATOM 634 N N . ILE A 1 82 ? 8.834 14.966 2.151 1.00 95.62 82 ILE A N 1
ATOM 635 C CA . ILE A 1 82 ? 10.285 14.821 2.347 1.00 95.62 82 ILE A CA 1
ATOM 636 C C . ILE A 1 82 ? 10.780 13.452 1.867 1.00 95.62 82 ILE A C 1
ATOM 638 O O . ILE A 1 82 ? 10.003 12.633 1.385 1.00 95.62 82 ILE A O 1
ATOM 642 N N . ASN A 1 83 ? 12.092 13.209 1.977 1.00 89.88 83 ASN A N 1
ATOM 643 C CA . ASN A 1 83 ? 12.723 11.918 1.678 1.00 89.88 83 ASN A CA 1
ATOM 644 C C . ASN A 1 83 ? 12.310 11.333 0.308 1.00 89.88 83 ASN A C 1
ATOM 646 O O . ASN A 1 83 ? 12.125 10.126 0.188 1.00 89.88 83 ASN A O 1
ATOM 650 N N . TYR A 1 84 ? 12.154 12.191 -0.709 1.00 90.75 84 TYR A N 1
ATOM 651 C CA . TYR A 1 84 ? 11.726 11.823 -2.069 1.00 90.75 84 TYR A CA 1
ATOM 652 C C . TYR A 1 84 ? 10.373 11.089 -2.137 1.00 90.75 84 TYR A C 1
ATOM 654 O O . TYR A 1 84 ? 10.213 10.181 -2.943 1.00 90.75 84 TYR A O 1
ATOM 662 N N . ASN A 1 85 ? 9.414 11.470 -1.285 1.00 91.94 85 ASN A N 1
ATOM 663 C CA . ASN A 1 85 ? 8.126 10.788 -1.136 1.00 91.94 85 ASN A CA 1
ATOM 664 C C . ASN A 1 85 ? 8.259 9.280 -0.843 1.00 91.94 85 ASN A C 1
ATOM 666 O O . ASN A 1 85 ? 7.549 8.454 -1.399 1.00 91.94 85 ASN A O 1
ATOM 670 N N . SER A 1 86 ? 9.180 8.897 0.039 1.00 92.06 86 SER A N 1
ATOM 671 C CA . SER A 1 86 ? 9.317 7.492 0.461 1.00 92.06 86 SER A CA 1
ATOM 672 C C . SER A 1 86 ? 8.254 7.035 1.464 1.00 92.06 86 SER A C 1
ATOM 674 O O . SER A 1 86 ? 8.180 5.839 1.743 1.00 92.06 86 SER A O 1
ATOM 676 N N . GLY A 1 87 ? 7.477 7.970 2.029 1.00 97.25 87 GLY A N 1
ATOM 677 C CA . GLY A 1 87 ? 6.499 7.693 3.083 1.00 97.25 87 GLY A CA 1
ATOM 678 C C . GLY A 1 87 ? 7.125 6.960 4.270 1.00 97.25 87 GLY A C 1
ATOM 679 O O . GLY A 1 87 ? 8.339 6.991 4.474 1.00 97.25 87 GLY A O 1
ATOM 680 N N . CYS A 1 88 ? 6.302 6.251 5.034 1.00 98.25 88 CYS A N 1
ATOM 681 C CA . CYS A 1 88 ? 6.761 5.238 5.979 1.00 98.25 88 CYS A CA 1
ATOM 682 C C . CYS A 1 88 ? 6.164 3.893 5.557 1.00 98.25 88 CYS A C 1
ATOM 684 O O . CYS A 1 88 ? 4.981 3.817 5.232 1.00 98.25 88 CYS A O 1
ATOM 686 N N . GLY A 1 89 ? 6.969 2.830 5.530 1.00 98.00 89 GLY A N 1
ATOM 687 C CA . GLY A 1 89 ? 6.551 1.572 4.911 1.00 98.00 89 GLY A CA 1
ATOM 688 C C . GLY A 1 89 ? 7.064 0.325 5.613 1.00 98.00 89 GLY A C 1
ATOM 689 O O . GLY A 1 89 ? 8.052 0.354 6.351 1.00 98.00 89 GLY A O 1
ATOM 690 N N . ILE A 1 90 ? 6.384 -0.790 5.361 1.00 98.62 90 ILE A N 1
ATOM 691 C CA . ILE A 1 90 ? 6.697 -2.125 5.867 1.00 98.62 90 ILE A CA 1
ATOM 692 C C . ILE A 1 90 ? 6.686 -3.104 4.690 1.00 98.62 90 ILE A C 1
ATOM 694 O O . ILE A 1 90 ? 5.677 -3.272 4.010 1.00 98.62 90 ILE A O 1
ATOM 698 N N . ILE A 1 91 ? 7.810 -3.788 4.488 1.00 98.31 91 ILE A N 1
ATOM 699 C CA . ILE A 1 91 ? 7.959 -4.878 3.523 1.00 98.31 91 ILE A CA 1
ATOM 700 C C . ILE A 1 91 ? 7.488 -6.176 4.180 1.00 98.31 91 ILE A C 1
ATOM 702 O O . ILE A 1 91 ? 7.978 -6.565 5.246 1.00 98.31 91 ILE A O 1
ATOM 706 N N . GLU A 1 92 ? 6.554 -6.875 3.546 1.00 97.75 92 GLU A N 1
ATOM 707 C CA . GLU A 1 92 ? 6.011 -8.135 4.045 1.00 97.75 92 GLU A CA 1
ATOM 708 C C . GLU A 1 92 ? 7.062 -9.252 4.077 1.00 97.75 92 GLU A C 1
ATOM 710 O O . GLU A 1 92 ? 7.797 -9.479 3.119 1.00 97.75 92 GLU A O 1
ATOM 715 N N . TRP A 1 93 ? 7.105 -10.036 5.159 1.00 95.25 93 TRP A N 1
ATOM 716 C CA . TRP A 1 93 ? 8.047 -11.160 5.260 1.00 95.25 93 TRP A CA 1
ATOM 717 C C . TRP A 1 93 ? 7.777 -12.272 4.229 1.00 95.25 93 TRP A C 1
ATOM 719 O O . TRP A 1 93 ? 8.700 -12.951 3.778 1.00 95.25 93 TRP A O 1
ATOM 729 N N . SER A 1 94 ? 6.516 -12.479 3.851 1.00 95.31 94 SER A N 1
ATOM 730 C CA . SER A 1 94 ? 6.117 -13.587 2.985 1.00 95.31 94 SER A CA 1
ATOM 731 C C . SER A 1 94 ? 6.416 -13.297 1.516 1.00 95.31 94 SER A C 1
ATOM 733 O O . SER A 1 94 ? 5.931 -12.305 0.982 1.00 95.31 94 SER A O 1
ATOM 735 N N . ARG A 1 95 ? 7.096 -14.216 0.812 1.00 93.81 95 ARG A N 1
ATOM 736 C CA . ARG A 1 95 ? 7.167 -14.165 -0.665 1.00 93.81 95 ARG A CA 1
ATOM 737 C C . ARG A 1 95 ? 5.804 -14.402 -1.323 1.00 93.81 95 ARG A C 1
ATOM 739 O O . ARG A 1 95 ? 5.571 -14.008 -2.457 1.00 93.81 95 ARG A O 1
ATOM 746 N N . ALA A 1 96 ? 4.877 -15.040 -0.607 1.00 93.94 96 ALA A N 1
ATOM 747 C CA . ALA A 1 96 ? 3.492 -15.240 -1.029 1.00 93.94 96 ALA A CA 1
ATOM 748 C C . ALA A 1 96 ? 2.621 -13.987 -0.786 1.00 93.94 96 ALA A C 1
ATOM 750 O O . ALA A 1 96 ? 1.454 -14.124 -0.429 1.00 93.94 96 ALA A O 1
ATOM 751 N N . SER A 1 97 ? 3.201 -12.792 -0.947 1.00 94.44 97 SER A N 1
ATOM 752 C CA . SER A 1 97 ? 2.522 -11.492 -0.844 1.00 94.44 97 SER A CA 1
ATOM 753 C C . SER A 1 97 ? 2.623 -10.658 -2.125 1.00 94.44 97 SER A C 1
ATOM 755 O O . SER A 1 97 ? 1.836 -9.742 -2.296 1.00 94.44 97 SER A O 1
ATOM 757 N N . TYR A 1 98 ? 3.548 -10.934 -3.050 1.00 93.06 98 TYR A N 1
ATOM 758 C CA . TYR A 1 98 ? 3.680 -10.109 -4.254 1.00 93.06 98 TYR A CA 1
ATOM 759 C C . TYR A 1 98 ? 4.324 -10.866 -5.422 1.00 93.06 98 TYR A C 1
ATOM 761 O O . TYR A 1 98 ? 5.068 -11.836 -5.235 1.00 93.06 98 TYR A O 1
ATOM 769 N N . GLY A 1 99 ? 4.036 -10.399 -6.638 1.00 87.56 99 GLY A N 1
ATOM 770 C CA . GLY A 1 99 ? 4.737 -10.784 -7.857 1.00 87.56 99 GLY A CA 1
ATOM 771 C C . GLY A 1 99 ? 4.562 -12.254 -8.271 1.00 87.56 99 GLY A C 1
ATOM 772 O O . GLY A 1 99 ? 3.623 -12.933 -7.842 1.00 87.56 99 GLY A O 1
ATOM 773 N N . PRO A 1 100 ? 5.485 -12.790 -9.097 1.00 84.69 100 PRO A N 1
ATOM 774 C CA . PRO A 1 100 ? 5.297 -14.074 -9.776 1.00 84.69 100 PRO A CA 1
ATOM 775 C C . PRO A 1 100 ? 5.045 -15.276 -8.850 1.00 84.69 100 PRO A C 1
ATOM 777 O O . PRO A 1 100 ? 4.384 -16.235 -9.250 1.00 84.69 100 PRO A O 1
ATOM 780 N N . TYR A 1 101 ? 5.550 -15.256 -7.608 1.00 89.75 101 TYR A N 1
ATOM 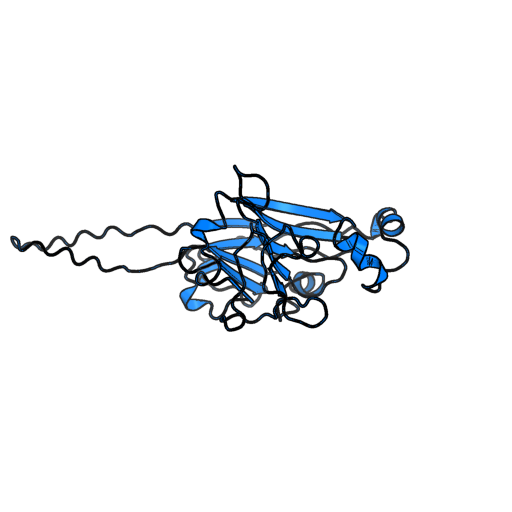781 C CA . TYR A 1 101 ? 5.314 -16.354 -6.666 1.00 89.75 101 TYR A CA 1
ATOM 782 C C . TYR A 1 101 ? 3.909 -16.308 -6.051 1.00 89.75 101 TYR A C 1
ATOM 784 O O . TYR A 1 101 ? 3.244 -17.346 -6.026 1.00 89.75 101 TYR A O 1
ATOM 792 N N . PHE A 1 102 ? 3.430 -15.130 -5.629 1.00 90.50 102 PHE A N 1
ATOM 793 C CA . PHE A 1 102 ? 2.036 -14.923 -5.208 1.00 90.50 102 PHE A CA 1
ATOM 794 C C . PHE A 1 102 ? 1.057 -15.353 -6.307 1.00 90.50 102 PHE A C 1
ATOM 796 O O . PHE A 1 102 ? 0.105 -16.091 -6.042 1.00 90.50 102 PHE A O 1
ATOM 803 N N . ASP A 1 103 ? 1.353 -14.999 -7.553 1.00 86.12 103 ASP A N 1
ATOM 804 C CA . ASP A 1 103 ? 0.593 -15.443 -8.716 1.00 86.12 103 ASP A CA 1
ATOM 805 C C . ASP A 1 103 ? 0.619 -16.966 -8.874 1.00 86.12 103 ASP A C 1
ATOM 807 O O . ASP A 1 103 ? -0.437 -17.595 -8.948 1.00 86.12 103 ASP A O 1
ATOM 811 N N . SER A 1 104 ? 1.799 -17.596 -8.845 1.00 89.00 104 SER A N 1
ATOM 812 C CA . SER A 1 104 ? 1.951 -19.043 -9.078 1.00 89.00 104 SER A CA 1
ATOM 813 C C . SER A 1 104 ? 1.121 -19.936 -8.141 1.00 89.00 104 SER A C 1
ATOM 815 O O . SER A 1 104 ? 0.708 -21.029 -8.534 1.00 89.00 104 SER A O 1
ATOM 817 N N . ILE A 1 105 ? 0.813 -19.460 -6.929 1.00 90.94 105 ILE A N 1
ATOM 818 C CA . ILE A 1 105 ? -0.025 -20.153 -5.933 1.00 90.94 105 ILE A CA 1
ATOM 819 C C . ILE A 1 105 ? -1.516 -19.764 -6.006 1.00 90.94 105 ILE A C 1
ATOM 821 O O . ILE A 1 105 ? -2.320 -20.171 -5.163 1.00 90.94 105 ILE A O 1
ATOM 825 N N . GLY A 1 106 ? -1.914 -19.003 -7.027 1.00 89.12 106 GLY A N 1
ATOM 826 C CA . GLY A 1 106 ? -3.284 -18.551 -7.259 1.00 89.12 106 GLY A CA 1
ATOM 827 C C . GLY A 1 106 ? -3.687 -17.335 -6.424 1.00 89.12 106 GLY A C 1
ATOM 828 O O . GLY A 1 106 ? -4.869 -17.201 -6.073 1.00 89.12 106 GLY A O 1
ATOM 829 N N . GLY A 1 107 ? -2.727 -16.478 -6.085 1.00 90.50 107 GLY A N 1
ATOM 830 C CA . GLY A 1 107 ? -2.935 -15.222 -5.381 1.00 90.50 107 GLY A CA 1
ATOM 831 C C . GLY A 1 107 ? -3.449 -15.377 -3.952 1.00 90.50 107 GLY A C 1
ATOM 832 O O . GLY A 1 107 ? -3.198 -16.379 -3.282 1.00 90.50 107 GLY A O 1
ATOM 833 N N . GLY A 1 108 ? -4.240 -14.407 -3.492 1.00 94.19 108 GLY A N 1
ATOM 834 C CA . GLY A 1 108 ? -4.699 -14.352 -2.105 1.00 94.19 108 GLY A CA 1
ATOM 835 C C . GLY A 1 108 ? -5.835 -13.365 -1.845 1.00 94.19 108 GLY A C 1
ATOM 836 O O . GLY A 1 108 ? -6.637 -13.073 -2.733 1.00 94.19 108 GLY A O 1
ATOM 837 N N . VAL A 1 109 ? -5.899 -12.886 -0.606 1.00 97.06 109 VAL A N 1
ATOM 838 C CA . VAL A 1 109 ? -6.757 -11.800 -0.121 1.00 97.06 109 VAL A CA 1
ATOM 839 C C . VAL A 1 109 ? -5.873 -10.784 0.587 1.00 97.06 109 VAL A C 1
ATOM 841 O O . VAL A 1 109 ? -5.077 -11.170 1.441 1.00 97.06 109 VAL A O 1
ATOM 844 N N . PHE A 1 110 ? -6.078 -9.503 0.291 1.00 97.88 110 PHE A N 1
ATOM 845 C CA . PHE A 1 110 ? -5.549 -8.407 1.100 1.00 97.88 110 PHE A CA 1
ATOM 846 C C . PHE A 1 110 ? -6.684 -7.779 1.891 1.00 97.88 110 PHE A C 1
ATOM 848 O O . PHE A 1 110 ? -7.787 -7.569 1.373 1.00 97.88 110 PHE A O 1
ATOM 855 N N . ALA A 1 111 ? -6.424 -7.502 3.160 1.00 98.00 111 ALA A N 1
ATOM 856 C CA . ALA A 1 111 ? -7.397 -6.916 4.063 1.00 98.00 111 ALA A CA 1
ATOM 857 C C . ALA A 1 111 ? -6.767 -5.745 4.809 1.00 98.00 111 ALA A C 1
ATOM 859 O O . ALA A 1 111 ? -5.748 -5.928 5.467 1.00 98.00 111 ALA A O 1
ATOM 860 N N . MET A 1 112 ? -7.386 -4.567 4.734 1.00 98.19 112 MET A N 1
ATOM 861 C CA . MET A 1 112 ? -6.963 -3.372 5.460 1.00 98.19 112 MET A CA 1
ATOM 862 C C . MET A 1 112 ? -7.999 -3.016 6.528 1.00 98.19 112 MET A C 1
ATOM 864 O O . MET A 1 112 ? -9.122 -2.624 6.212 1.00 98.19 112 MET A O 1
ATOM 868 N N . LYS A 1 113 ? -7.610 -3.076 7.799 1.00 96.31 113 LYS A N 1
ATOM 869 C CA . LYS A 1 113 ? -8.287 -2.364 8.884 1.00 96.31 113 LYS A CA 1
ATOM 870 C C . LYS A 1 113 ? -7.958 -0.889 8.820 1.00 96.31 113 LYS A C 1
ATOM 872 O O . LYS A 1 113 ? -6.789 -0.538 8.723 1.00 96.31 113 LYS A O 1
ATOM 877 N N . TRP A 1 114 ? -8.966 -0.054 9.025 1.00 96.06 114 TRP A N 1
ATOM 878 C CA . TRP A 1 114 ? -8.785 1.346 9.387 1.00 96.06 114 TRP A CA 1
ATOM 879 C C . TRP A 1 114 ? -9.899 1.738 10.361 1.00 96.06 114 TRP A C 1
ATOM 881 O O . TRP A 1 114 ? -11.073 1.772 9.994 1.00 96.06 114 TRP A O 1
ATOM 891 N N . ASP A 1 115 ? -9.542 1.959 11.626 1.00 93.88 115 ASP A N 1
ATOM 892 C CA . ASP A 1 115 ? -10.446 2.510 12.643 1.00 93.88 115 ASP A CA 1
ATOM 893 C C . ASP A 1 115 ? -9.676 3.387 13.644 1.00 93.88 115 ASP A C 1
ATOM 895 O O . ASP A 1 115 ? -8.504 3.698 13.431 1.00 93.88 115 ASP A O 1
ATOM 899 N N . GLU A 1 116 ? -10.317 3.798 14.740 1.00 94.06 116 GLU A N 1
ATOM 900 C CA . GLU A 1 116 ? -9.706 4.665 15.756 1.00 94.06 116 GLU A CA 1
ATOM 901 C C . GLU A 1 116 ? -8.465 4.060 16.451 1.00 94.06 116 GLU A C 1
ATOM 903 O O . GLU A 1 116 ? -7.723 4.767 17.126 1.00 94.06 116 GLU A O 1
ATOM 908 N N . ASN A 1 117 ? -8.217 2.758 16.275 1.00 94.00 117 ASN A N 1
ATOM 909 C CA . ASN A 1 117 ? -7.086 2.028 16.852 1.00 94.00 117 ASN A CA 1
ATOM 910 C C . ASN A 1 117 ? -5.929 1.845 15.849 1.00 94.00 117 ASN A C 1
ATOM 912 O O . ASN A 1 117 ? -5.092 0.966 16.049 1.00 94.00 117 ASN A O 1
ATOM 916 N N . GLY A 1 118 ? -5.902 2.614 14.756 1.00 96.19 118 GLY A N 1
ATOM 917 C CA . GLY A 1 118 ? -4.853 2.576 13.732 1.00 96.19 118 GLY A CA 1
ATOM 918 C C . GLY A 1 118 ? -5.258 1.866 12.437 1.00 96.19 118 GLY A C 1
ATOM 919 O O . GLY A 1 118 ? -6.402 1.422 12.261 1.00 96.19 118 GLY A O 1
ATOM 920 N N . ILE A 1 119 ? -4.284 1.751 11.53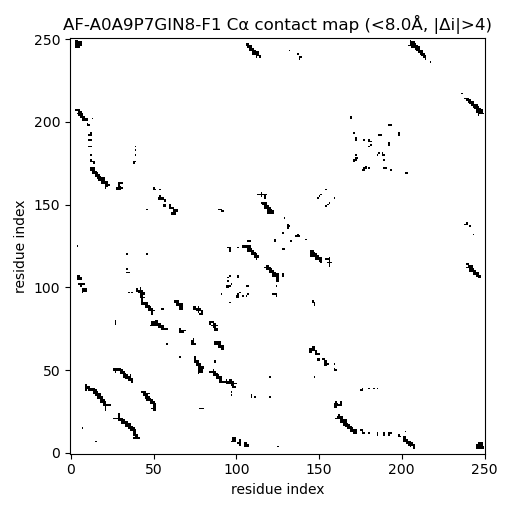4 1.00 98.31 119 ILE A N 1
ATOM 921 C CA . ILE A 1 119 ? -4.410 1.089 10.230 1.00 98.31 119 ILE A CA 1
ATOM 922 C C . ILE A 1 119 ? -3.572 -0.191 10.253 1.00 98.31 119 ILE A C 1
ATO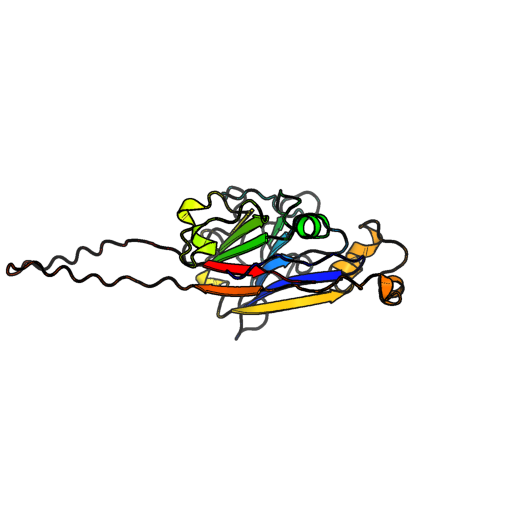M 924 O O . ILE A 1 119 ? -2.445 -0.182 10.737 1.00 98.31 119 ILE A O 1
ATOM 928 N N . ALA A 1 120 ? -4.102 -1.305 9.753 1.00 98.19 120 ALA A N 1
ATOM 929 C CA . ALA A 1 120 ? -3.373 -2.573 9.704 1.00 98.19 120 ALA A CA 1
ATOM 930 C C . ALA A 1 120 ? -3.729 -3.367 8.448 1.00 98.19 120 ALA A C 1
ATOM 932 O O . ALA A 1 120 ? -4.895 -3.411 8.064 1.00 98.19 120 ALA A O 1
ATOM 933 N N . VAL A 1 121 ? -2.740 -4.003 7.826 1.00 98.56 121 VAL A N 1
ATOM 934 C CA . VAL A 1 121 ? -2.888 -4.778 6.589 1.00 98.56 121 VAL A CA 1
ATOM 935 C C . VAL A 1 121 ? -2.480 -6.229 6.829 1.00 98.56 121 VAL A C 1
ATOM 937 O O . VAL A 1 121 ? -1.441 -6.495 7.431 1.00 98.56 121 VAL A O 1
ATOM 940 N N . TRP A 1 122 ? -3.285 -7.168 6.335 1.00 98.44 122 TRP A N 1
ATOM 941 C CA . TRP A 1 122 ? -2.985 -8.601 6.281 1.00 98.44 122 TRP A CA 1
ATOM 942 C C . TRP A 1 122 ? -2.943 -9.063 4.823 1.00 98.44 122 TRP A C 1
ATOM 944 O O . TRP A 1 122 ? -3.852 -8.737 4.053 1.00 98.44 122 TRP A O 1
ATOM 954 N N . SER A 1 123 ? -1.953 -9.890 4.482 1.00 95.06 123 SER A N 1
ATOM 955 C CA . SER A 1 123 ? -1.934 -10.682 3.249 1.00 95.06 123 SER A CA 1
ATOM 956 C C . SER A 1 123 ? -2.169 -12.161 3.555 1.00 95.06 123 SER A C 1
ATOM 958 O O . SER A 1 123 ? -1.398 -12.803 4.271 1.00 95.06 123 SER A O 1
ATOM 960 N N . PHE A 1 124 ? -3.237 -12.725 2.992 1.00 96.25 124 PHE A N 1
ATOM 961 C CA . PHE A 1 124 ? -3.551 -14.149 3.087 1.00 96.25 124 PHE A CA 1
ATOM 962 C C . PHE A 1 124 ? -3.372 -14.812 1.727 1.00 96.25 124 PHE A C 1
ATOM 964 O O . PHE A 1 124 ? -4.204 -14.646 0.834 1.00 96.25 124 PHE A O 1
ATOM 971 N N . TYR A 1 125 ? -2.324 -15.619 1.565 1.00 93.12 125 TYR A N 1
ATOM 972 C CA . TYR A 1 125 ? -2.182 -16.469 0.383 1.00 93.12 125 TYR A CA 1
ATOM 973 C C . TYR A 1 125 ? -3.357 -17.458 0.266 1.00 93.12 125 TYR A C 1
ATOM 975 O O . TYR A 1 125 ? -3.972 -17.824 1.270 1.00 93.12 125 TYR A O 1
ATOM 983 N N . ARG A 1 126 ? -3.656 -17.937 -0.951 1.00 93.25 126 ARG A N 1
ATOM 984 C CA . ARG A 1 126 ? -4.852 -18.741 -1.295 1.00 93.25 126 ARG A CA 1
ATOM 985 C C . ARG A 1 126 ? -5.253 -19.815 -0.278 1.00 93.25 126 ARG A C 1
ATOM 987 O O . ARG A 1 126 ? -6.442 -19.995 -0.037 1.00 93.25 126 ARG A O 1
ATOM 994 N N . GLY A 1 127 ? -4.282 -20.549 0.266 1.00 93.31 127 GLY A N 1
ATOM 995 C CA . GLY A 1 127 ? -4.507 -21.666 1.190 1.00 93.31 127 GLY A CA 1
ATOM 996 C C . GLY A 1 127 ? -4.741 -21.272 2.652 1.00 93.31 127 GLY A C 1
ATOM 997 O O . GLY A 1 127 ? -5.147 -22.127 3.432 1.00 93.31 127 GLY A O 1
ATOM 998 N N . ALA A 1 128 ? -4.503 -20.011 3.023 1.00 95.25 128 ALA A N 1
ATOM 999 C CA . ALA A 1 128 ? -4.612 -19.505 4.391 1.00 95.25 128 ALA A CA 1
ATOM 1000 C C . ALA A 1 128 ? -5.695 -18.431 4.575 1.00 95.25 128 ALA A C 1
ATOM 1002 O O . ALA A 1 128 ? -5.726 -17.802 5.625 1.00 95.25 128 ALA A O 1
ATOM 1003 N N . ILE A 1 129 ? -6.572 -18.211 3.586 1.00 96.12 129 ILE A N 1
ATOM 1004 C CA . ILE A 1 129 ? -7.670 -17.238 3.690 1.00 96.12 129 ILE A CA 1
ATOM 1005 C C . ILE A 1 129 ? -8.618 -17.652 4.837 1.00 96.12 129 ILE A C 1
ATOM 1007 O O . ILE A 1 129 ? -9.211 -18.733 4.758 1.00 96.12 129 ILE A O 1
ATOM 1011 N N . PRO A 1 130 ? -8.794 -16.811 5.876 1.00 96.50 130 PRO A N 1
ATOM 1012 C CA . PRO A 1 130 ? -9.736 -17.057 6.965 1.00 96.50 130 PRO A CA 1
ATOM 1013 C C . PRO A 1 130 ? -11.175 -17.324 6.488 1.00 96.50 130 PRO A C 1
ATOM 1015 O O . PRO A 1 130 ? -11.650 -16.759 5.501 1.00 96.50 130 PRO A O 1
ATOM 1018 N N . LYS A 1 131 ? -11.897 -18.212 7.183 1.00 96.38 131 LYS A N 1
ATOM 1019 C CA . LYS A 1 131 ? -13.237 -18.656 6.755 1.00 96.38 131 LYS A CA 1
ATOM 1020 C C . LYS A 1 131 ? -14.289 -17.543 6.829 1.00 96.38 131 LYS A C 1
ATOM 1022 O O . LYS A 1 131 ? -15.147 -17.464 5.958 1.00 96.38 131 LYS A O 1
ATOM 1027 N N . ASP A 1 132 ? -14.200 -16.678 7.827 1.00 95.75 132 ASP A N 1
ATOM 1028 C CA . ASP A 1 132 ? -15.061 -15.511 8.042 1.00 95.75 132 ASP A CA 1
ATOM 1029 C C . ASP A 1 132 ? -15.014 -14.507 6.873 1.00 95.75 132 ASP A C 1
ATOM 1031 O O . ASP A 1 132 ? -16.030 -13.899 6.539 1.00 95.75 132 ASP A O 1
ATOM 1035 N N . ILE A 1 133 ? -13.875 -14.408 6.174 1.00 95.19 133 ILE A N 1
ATOM 1036 C CA . ILE A 1 133 ? -13.746 -13.646 4.919 1.00 95.19 133 ILE A CA 1
ATOM 1037 C C . ILE A 1 133 ? -14.583 -14.271 3.800 1.00 95.19 133 ILE A C 1
ATOM 1039 O O . ILE A 1 133 ? -15.268 -13.560 3.058 1.00 95.19 133 ILE A O 1
ATOM 1043 N N . LEU A 1 134 ? -14.513 -15.598 3.659 1.00 92.56 134 LEU A N 1
ATOM 1044 C CA . LEU A 1 134 ? -15.238 -16.347 2.628 1.00 92.56 134 LEU A CA 1
ATOM 1045 C C . LEU A 1 134 ? -16.751 -16.368 2.894 1.00 92.56 134 LEU A C 1
ATOM 1047 O O . LEU A 1 134 ? -17.532 -16.360 1.945 1.00 92.56 134 LEU A O 1
ATOM 1051 N N . ASP A 1 135 ? -17.142 -16.349 4.169 1.00 94.81 135 ASP A N 1
ATOM 1052 C CA . ASP A 1 135 ? -18.529 -16.285 4.640 1.00 94.81 135 ASP A CA 1
ATOM 1053 C C . ASP A 1 135 ? -19.084 -14.839 4.706 1.00 94.81 135 ASP A C 1
ATOM 1055 O O . ASP A 1 135 ? -20.203 -14.629 5.167 1.00 94.81 135 ASP A O 1
ATOM 1059 N N . GLU A 1 136 ? -18.323 -13.841 4.237 1.00 92.81 136 GLU A N 1
ATOM 1060 C CA . GLU A 1 136 ? -18.700 -12.413 4.178 1.00 92.81 136 GLU A CA 1
ATOM 1061 C C . GLU A 1 136 ? -19.002 -11.749 5.540 1.00 92.81 136 GLU A C 1
ATOM 1063 O O . GLU A 1 136 ? -19.674 -10.718 5.606 1.00 92.81 136 GLU A O 1
ATOM 1068 N N . SER A 1 137 ? -18.477 -12.307 6.633 1.00 93.56 137 SER A N 1
ATOM 1069 C CA . SER A 1 137 ? -18.703 -11.848 8.011 1.00 93.56 137 SER A CA 1
ATOM 1070 C C . SER A 1 137 ? -17.380 -11.714 8.787 1.00 93.56 137 SER A C 1
ATOM 1072 O O . SER A 1 137 ? -17.184 -12.425 9.774 1.00 93.56 137 SER A O 1
ATOM 1074 N N . PRO A 1 138 ? -16.460 -10.834 8.353 1.00 94.12 138 PRO A N 1
ATOM 1075 C CA . PRO A 1 138 ? -15.086 -10.814 8.850 1.00 94.12 138 PRO A CA 1
ATOM 1076 C C . PRO A 1 138 ? -14.952 -10.411 10.330 1.00 94.12 138 PRO A C 1
ATOM 1078 O O . PRO A 1 138 ? -15.451 -9.358 10.733 1.00 94.12 138 PRO A O 1
ATOM 1081 N N . ASP A 1 139 ? -14.206 -11.205 11.108 1.00 93.94 139 ASP A N 1
ATOM 1082 C CA . ASP A 1 139 ? -13.780 -10.907 12.489 1.00 93.94 139 ASP A CA 1
ATOM 1083 C C . ASP A 1 139 ? -12.262 -11.119 12.681 1.00 93.94 139 ASP A C 1
ATOM 1085 O O . ASP A 1 139 ? -11.785 -12.206 13.021 1.00 93.94 139 ASP A O 1
ATOM 1089 N N . PRO A 1 140 ? -11.476 -10.045 12.541 1.00 94.12 140 PRO A N 1
ATOM 1090 C CA . PRO A 1 140 ? -10.014 -10.131 12.542 1.00 94.12 140 PRO A CA 1
ATOM 1091 C C . PRO A 1 140 ? -9.370 -10.053 13.909 1.00 94.12 140 PRO A C 1
ATOM 1093 O O . PRO A 1 140 ? -8.146 -10.120 14.002 1.00 94.12 140 PRO A O 1
ATOM 1096 N N . SER A 1 141 ? -10.170 -10.004 14.977 1.00 92.94 141 SER A N 1
ATOM 1097 C CA . SER A 1 141 ? -9.664 -10.414 16.287 1.00 92.94 141 SER A CA 1
ATOM 1098 C C . SER A 1 141 ? -9.109 -11.851 16.245 1.00 92.94 141 SER A C 1
ATOM 1100 O O . SER A 1 141 ? -8.249 -12.199 17.051 1.00 92.94 141 SER A O 1
ATOM 1102 N N . GLN A 1 142 ? -9.550 -12.658 15.266 1.00 93.50 142 GLN A N 1
ATOM 1103 C CA . GLN A 1 142 ? -9.139 -14.045 15.041 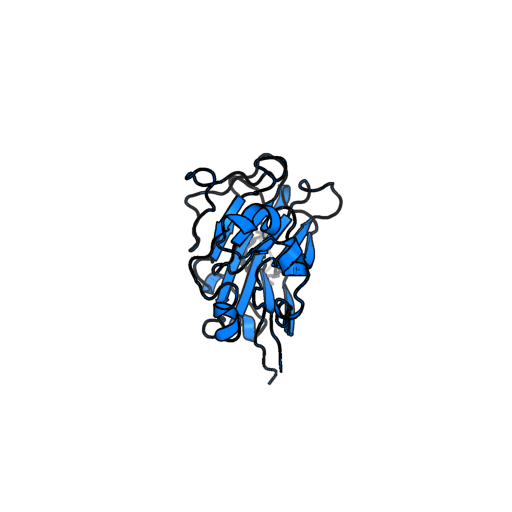1.00 93.50 142 GLN A CA 1
ATOM 1104 C C . GLN A 1 142 ? -8.050 -14.228 13.964 1.00 93.50 142 GLN A C 1
ATOM 1106 O O . GLN A 1 142 ? -7.563 -15.343 13.789 1.00 93.50 142 GLN A O 1
ATOM 1111 N N . TRP A 1 143 ? -7.643 -13.182 13.232 1.00 95.56 143 TRP A N 1
ATOM 1112 C CA . TRP A 1 143 ? -6.673 -13.313 12.125 1.00 95.56 143 TRP A CA 1
ATOM 1113 C C . TRP A 1 143 ? -5.204 -13.340 12.574 1.00 95.56 143 TRP A C 1
ATOM 1115 O O . TRP A 1 143 ? -4.318 -13.636 11.773 1.00 95.56 143 TRP A O 1
ATOM 1125 N N . GLY A 1 144 ? -4.929 -13.034 13.844 1.00 95.50 144 GLY A N 1
ATOM 1126 C CA . GLY A 1 144 ? -3.568 -12.918 14.362 1.00 95.50 144 GLY A CA 1
ATOM 1127 C C . GLY A 1 144 ? -2.856 -11.640 13.905 1.00 95.50 144 GLY A C 1
ATOM 1128 O O . GLY A 1 144 ? -3.483 -10.654 13.514 1.00 95.50 144 GLY A O 1
ATOM 1129 N N . MET A 1 145 ? -1.526 -11.644 14.005 1.00 96.69 145 MET A N 1
ATOM 1130 C CA . MET A 1 145 ? -0.695 -10.459 13.777 1.00 96.69 145 MET A CA 1
ATOM 1131 C C . MET A 1 145 ? -0.719 -10.019 12.297 1.00 96.69 145 MET A C 1
ATOM 1133 O O . MET A 1 145 ? -0.536 -10.871 11.426 1.00 96.69 145 MET A O 1
ATOM 1137 N N . PRO A 1 146 ? -0.924 -8.721 11.994 1.00 97.88 146 PRO A N 1
ATOM 1138 C CA . PRO A 1 146 ? -0.933 -8.214 10.623 1.00 97.88 146 PRO A CA 1
ATOM 1139 C C . PRO A 1 146 ? 0.426 -8.338 9.924 1.00 97.88 146 PRO A C 1
ATOM 1141 O O . PRO A 1 146 ? 1.481 -8.467 10.552 1.00 97.88 146 PRO A O 1
ATOM 1144 N N . SER A 1 147 ? 0.401 -8.246 8.596 1.00 97.88 147 SER A N 1
ATOM 1145 C CA . SER A 1 147 ? 1.594 -8.075 7.764 1.00 97.88 147 SER A CA 1
ATOM 1146 C C . SER A 1 147 ? 2.296 -6.748 8.064 1.00 97.88 147 SER A C 1
ATOM 1148 O O . SER A 1 147 ? 3.513 -6.718 8.248 1.00 97.88 147 SER A O 1
ATOM 1150 N N . ALA A 1 148 ? 1.515 -5.673 8.181 1.00 98.44 148 ALA A N 1
ATOM 1151 C CA . ALA A 1 148 ? 1.969 -4.309 8.436 1.00 98.44 148 ALA A CA 1
ATOM 1152 C C . ALA A 1 148 ? 0.944 -3.559 9.304 1.00 98.44 148 ALA A C 1
ATOM 1154 O O . ALA A 1 148 ? -0.259 -3.784 9.160 1.00 98.44 148 ALA A O 1
ATOM 1155 N N . ALA A 1 149 ? 1.386 -2.664 10.192 1.00 98.25 149 ALA A N 1
ATOM 1156 C CA . ALA A 1 149 ? 0.481 -1.843 10.998 1.00 98.25 149 ALA A CA 1
ATOM 1157 C C . ALA A 1 149 ? 1.064 -0.465 11.337 1.00 98.25 149 ALA A C 1
ATOM 1159 O O . ALA A 1 149 ? 2.240 -0.349 11.669 1.00 98.25 149 ALA A O 1
ATOM 1160 N N . LEU A 1 150 ? 0.198 0.548 11.318 1.00 98.19 150 LEU A N 1
ATOM 1161 C CA . LEU A 1 150 ? 0.443 1.916 11.758 1.00 98.19 150 LEU A CA 1
ATOM 1162 C C . LEU A 1 150 ? -0.415 2.191 13.001 1.00 98.19 150 LEU A C 1
ATOM 1164 O O . LEU A 1 150 ? -1.647 2.258 12.933 1.00 98.19 150 LEU A O 1
ATOM 1168 N N . GLU A 1 151 ? 0.244 2.317 14.152 1.00 96.81 151 GLU A N 1
ATOM 1169 C CA . GLU A 1 151 ? -0.411 2.572 15.436 1.00 96.81 151 GLU A CA 1
ATOM 1170 C C . GLU A 1 151 ? -0.837 4.041 15.607 1.00 96.81 151 GLU A C 1
ATOM 1172 O O . GLU A 1 151 ? -0.113 4.952 15.203 1.00 96.81 151 GLU A O 1
ATOM 1177 N N . PRO A 1 152 ? -1.954 4.309 16.311 1.00 96.38 152 PRO A N 1
ATOM 1178 C CA . PRO A 1 152 ? -2.526 5.651 16.412 1.00 96.38 152 PRO A CA 1
ATOM 1179 C C . PRO A 1 152 ? -1.703 6.615 17.281 1.00 96.38 152 PRO A C 1
ATOM 1181 O O . PRO A 1 152 ? -1.904 7.824 17.221 1.00 96.38 152 PRO A O 1
ATOM 1184 N N . LYS A 1 153 ? -0.783 6.102 18.112 1.00 93.94 153 LYS A N 1
ATOM 1185 C CA . LYS A 1 153 ? -0.081 6.875 19.153 1.00 93.94 153 LYS A CA 1
ATOM 1186 C C . LYS A 1 153 ? 0.740 8.039 18.591 1.00 93.94 153 LYS A C 1
ATOM 1188 O O . LYS A 1 153 ? 0.693 9.133 19.146 1.00 93.94 153 LYS A O 1
ATOM 1193 N N . ASN A 1 154 ? 1.495 7.783 17.525 1.00 95.44 154 ASN A N 1
ATOM 1194 C CA . ASN A 1 154 ? 2.338 8.777 16.857 1.00 95.44 154 ASN A CA 1
ATOM 1195 C C . ASN A 1 154 ? 1.757 9.202 15.494 1.00 95.44 154 ASN A C 1
ATOM 1197 O O . ASN A 1 154 ? 2.372 9.988 14.778 1.00 95.44 154 ASN A O 1
ATOM 1201 N N . CYS A 1 155 ? 0.582 8.680 15.127 1.00 97.38 155 CYS A N 1
ATOM 1202 C CA . CYS A 1 155 ? -0.119 9.017 13.899 1.00 97.38 155 CYS A CA 1
ATOM 1203 C C . CYS A 1 155 ? -1.622 8.730 14.036 1.00 97.38 155 CYS A C 1
ATOM 1205 O O . CYS A 1 155 ? -2.089 7.644 13.703 1.00 97.38 155 CYS A O 1
ATOM 1207 N N . ASP A 1 156 ? -2.391 9.700 14.543 1.00 97.12 156 ASP A N 1
ATOM 1208 C CA . ASP A 1 156 ? -3.842 9.545 14.706 1.00 97.12 156 ASP A CA 1
ATOM 1209 C C . ASP A 1 156 ? -4.523 9.311 13.336 1.00 97.12 156 ASP A C 1
ATOM 1211 O O . ASP A 1 156 ? -4.545 10.219 12.490 1.00 97.12 156 ASP A O 1
ATOM 1215 N N . PRO A 1 157 ? -5.118 8.124 13.099 1.00 94.69 157 PRO A N 1
ATOM 1216 C CA . PRO A 1 157 ? -5.699 7.777 11.811 1.00 94.69 157 PRO A CA 1
ATOM 1217 C C . PRO A 1 157 ? -6.911 8.642 11.437 1.00 94.69 157 PRO A C 1
ATOM 1219 O O . PRO A 1 157 ? -7.303 8.643 10.273 1.00 94.69 157 PRO A O 1
ATOM 1222 N N . LEU A 1 158 ? -7.508 9.368 12.390 1.00 92.62 158 LEU A N 1
ATOM 1223 C CA . LEU A 1 158 ? -8.616 10.303 12.165 1.00 92.62 158 LEU A CA 1
ATOM 1224 C C . LEU A 1 158 ? -8.131 11.723 11.823 1.00 92.62 158 LEU A C 1
ATOM 1226 O O . LEU A 1 158 ? -8.902 12.524 11.294 1.00 92.62 158 LEU A O 1
ATOM 1230 N N . GLN A 1 159 ? -6.865 12.044 12.115 1.00 96.25 159 GLN A N 1
ATOM 1231 C CA . GLN A 1 159 ? -6.240 13.330 11.788 1.00 96.25 159 GLN A CA 1
ATOM 1232 C C . GLN A 1 159 ? -5.514 13.299 10.438 1.00 96.25 159 GLN A C 1
ATOM 1234 O O . GLN A 1 159 ? -5.477 14.321 9.743 1.00 96.25 159 GLN A O 1
ATOM 1239 N N . TYR A 1 160 ? -4.875 12.178 10.097 1.00 98.19 160 TYR A N 1
ATOM 1240 C CA . TYR A 1 160 ? -3.963 12.085 8.950 1.00 98.19 160 TYR A CA 1
ATOM 1241 C C . TYR A 1 160 ? -4.597 11.534 7.669 1.00 98.19 160 TYR A C 1
ATOM 1243 O O . TYR A 1 160 ? -4.140 11.911 6.595 1.00 98.19 160 TYR A O 1
ATOM 1251 N N . PHE A 1 161 ? -5.667 10.740 7.775 1.00 98.12 161 PHE A N 1
ATOM 1252 C CA . PHE A 1 161 ? -6.326 10.074 6.648 1.00 98.12 161 PHE A CA 1
ATOM 1253 C C . PHE A 1 161 ? -7.803 10.487 6.595 1.00 98.12 161 PHE A C 1
ATOM 1255 O O . PHE A 1 161 ? -8.504 10.427 7.607 1.00 98.12 161 PHE A O 1
ATOM 1262 N N . VAL A 1 162 ? -8.293 10.966 5.447 1.00 95.62 162 VAL A N 1
ATOM 1263 C CA . VAL A 1 162 ? -9.644 11.546 5.324 1.00 95.62 162 VAL A CA 1
ATOM 1264 C C . VAL A 1 162 ? -10.258 11.256 3.954 1.00 95.62 162 VAL A C 1
ATOM 1266 O O . VAL A 1 162 ? -9.718 11.636 2.921 1.00 95.62 162 VAL A O 1
ATOM 1269 N N . ASN A 1 163 ? -11.451 10.646 3.955 1.00 93.94 163 ASN A N 1
ATOM 1270 C CA . ASN A 1 163 ? -12.312 10.487 2.774 1.00 93.94 163 ASN A CA 1
ATOM 1271 C C . ASN A 1 163 ? -11.595 9.870 1.552 1.00 93.94 163 ASN A C 1
ATOM 1273 O O . ASN A 1 163 ? -11.482 10.504 0.501 1.00 93.94 163 ASN A O 1
ATOM 1277 N N . HIS A 1 164 ? -11.078 8.648 1.705 1.00 97.62 164 HIS A N 1
ATOM 1278 C CA . HIS A 1 164 ? -10.271 7.998 0.673 1.00 97.62 164 HIS A CA 1
ATOM 1279 C C . HIS A 1 164 ? -11.100 7.417 -0.485 1.00 97.62 164 HIS A C 1
ATOM 1281 O O . HIS A 1 164 ? -12.125 6.766 -0.269 1.00 97.62 164 HIS A O 1
ATOM 1287 N N . SER A 1 165 ? -10.594 7.585 -1.707 1.00 97.69 165 SER A N 1
ATOM 1288 C CA . SER A 1 165 ? -10.961 6.791 -2.886 1.00 97.69 165 SER A CA 1
ATOM 1289 C C . SER A 1 165 ? -10.090 5.539 -2.960 1.00 97.69 165 SER A C 1
ATOM 1291 O O . SER A 1 165 ? -8.915 5.592 -2.615 1.00 97.69 165 SER A O 1
ATOM 1293 N N . ILE A 1 166 ? -10.644 4.429 -3.448 1.00 97.94 166 ILE A N 1
ATOM 1294 C CA . ILE A 1 166 ? -9.887 3.207 -3.763 1.00 97.94 166 ILE A CA 1
ATOM 1295 C C . ILE A 1 166 ? -9.363 3.302 -5.199 1.00 97.94 166 ILE A C 1
ATOM 1297 O O . ILE A 1 166 ? -10.142 3.619 -6.101 1.00 97.94 166 ILE A O 1
ATOM 1301 N N . ILE A 1 167 ? -8.078 3.011 -5.405 1.00 97.50 167 ILE A N 1
ATOM 1302 C CA . ILE A 1 167 ? -7.398 3.109 -6.702 1.00 97.50 167 ILE A CA 1
ATOM 1303 C C . ILE A 1 167 ? -6.699 1.781 -7.021 1.00 97.50 167 ILE A C 1
ATOM 1305 O O . ILE A 1 167 ? -6.107 1.145 -6.151 1.00 97.50 167 ILE A O 1
ATOM 1309 N N . PHE A 1 168 ? -6.803 1.366 -8.284 1.00 95.94 168 PHE A N 1
ATOM 1310 C CA . PHE A 1 168 ? -6.022 0.284 -8.877 1.00 95.94 168 PHE A CA 1
ATOM 1311 C C . PHE A 1 168 ? -5.393 0.815 -10.156 1.00 95.94 168 PHE A C 1
ATOM 1313 O O . PHE A 1 168 ? -6.119 1.251 -11.054 1.00 95.94 168 PHE A O 1
ATOM 1320 N N . ASP A 1 169 ? -4.076 0.729 -10.269 1.00 95.12 169 ASP A N 1
ATOM 1321 C CA . ASP A 1 169 ? -3.363 1.063 -11.495 1.00 95.12 169 ASP A CA 1
ATOM 1322 C C . ASP A 1 169 ? -2.117 0.191 -11.682 1.00 95.12 169 ASP A C 1
ATOM 1324 O O . ASP A 1 169 ? -1.755 -0.630 -10.832 1.00 95.12 169 ASP A O 1
ATOM 1328 N N . ILE A 1 170 ? -1.533 0.310 -12.870 1.00 93.38 170 ILE A N 1
ATOM 1329 C CA . ILE A 1 170 ? -0.218 -0.218 -13.211 1.00 93.38 170 ILE A CA 1
ATOM 1330 C C . ILE A 1 170 ? 0.454 0.892 -14.007 1.00 93.38 170 ILE A C 1
ATOM 1332 O O . ILE A 1 170 ? 0.110 1.118 -15.171 1.00 93.38 170 ILE A O 1
ATOM 1336 N N . THR A 1 171 ? 1.381 1.598 -13.372 1.00 93.94 171 THR A N 1
ATOM 1337 C CA . THR A 1 171 ? 2.274 2.532 -14.052 1.00 93.94 171 THR A CA 1
ATOM 1338 C C . THR A 1 171 ? 3.585 1.838 -14.429 1.00 93.94 171 THR A C 1
ATOM 1340 O O . THR A 1 171 ? 3.810 0.653 -14.148 1.00 93.94 171 THR A O 1
ATOM 1343 N N . PHE A 1 172 ? 4.450 2.560 -15.132 1.00 93.50 172 PHE A N 1
ATOM 1344 C CA . PHE A 1 172 ? 5.714 2.045 -15.642 1.00 93.50 172 PHE A CA 1
ATOM 1345 C C . PHE A 1 172 ? 6.821 3.068 -15.434 1.00 93.50 172 PHE A C 1
ATOM 1347 O O . PHE A 1 172 ? 6.607 4.266 -15.624 1.00 93.50 172 PHE A O 1
ATOM 1354 N N . CYS A 1 173 ? 8.016 2.591 -15.094 1.00 93.56 173 CYS A N 1
ATOM 1355 C CA . CYS A 1 173 ? 9.170 3.440 -14.817 1.00 93.56 173 CYS A CA 1
ATOM 1356 C C . CYS A 1 173 ? 8.829 4.519 -13.763 1.00 93.56 173 CYS A C 1
ATOM 1358 O O . CYS A 1 173 ? 8.614 4.184 -12.598 1.00 93.56 173 CYS A O 1
ATOM 1360 N N . GLY A 1 174 ? 8.788 5.801 -14.137 1.00 92.00 174 GLY A N 1
ATOM 1361 C CA . GLY A 1 174 ? 8.441 6.888 -13.218 1.00 92.00 174 GLY A CA 1
ATOM 1362 C C . GLY A 1 174 ? 9.392 7.017 -12.022 1.00 92.00 174 GLY A C 1
ATOM 1363 O O . GLY A 1 174 ? 10.524 6.526 -12.042 1.00 92.00 174 GLY A O 1
ATOM 1364 N N . ASP A 1 175 ? 8.921 7.684 -10.971 1.00 91.44 175 ASP A N 1
ATOM 1365 C CA . ASP A 1 175 ? 9.770 8.113 -9.857 1.00 91.44 175 ASP A CA 1
ATOM 1366 C C . ASP A 1 175 ? 10.315 6.966 -8.990 1.00 91.44 175 ASP A C 1
ATOM 1368 O O . ASP A 1 175 ? 11.397 7.116 -8.420 1.00 91.44 175 ASP A O 1
ATOM 1372 N N . TRP A 1 176 ? 9.646 5.807 -8.927 1.00 92.50 176 TRP A N 1
ATOM 1373 C CA . TRP A 1 176 ? 10.166 4.642 -8.202 1.00 92.50 176 TRP A CA 1
ATOM 1374 C C . TRP A 1 176 ? 10.805 3.598 -9.129 1.00 92.50 176 TRP A C 1
ATOM 1376 O O . TRP A 1 176 ? 12.018 3.373 -9.041 1.00 92.50 176 TRP A O 1
ATOM 1386 N N . ALA A 1 177 ? 10.050 2.976 -10.044 1.00 92.12 177 ALA A N 1
ATOM 1387 C CA . ALA A 1 177 ? 10.611 1.934 -10.914 1.00 92.12 177 ALA A CA 1
ATOM 1388 C C . ALA A 1 177 ? 11.646 2.500 -11.904 1.00 92.12 177 ALA A C 1
ATOM 1390 O O . ALA A 1 177 ? 12.634 1.844 -12.207 1.00 92.12 177 ALA A O 1
ATOM 1391 N N . GLY A 1 178 ? 11.498 3.736 -12.386 1.00 93.31 178 GLY A N 1
ATOM 1392 C CA . GLY A 1 178 ? 12.484 4.348 -13.283 1.00 93.31 178 GLY A CA 1
ATOM 1393 C C . GLY A 1 178 ? 13.822 4.570 -12.578 1.00 93.31 178 GLY A C 1
ATOM 1394 O O . GLY A 1 178 ? 14.866 4.135 -13.065 1.00 93.31 178 GLY A O 1
ATOM 1395 N N . ASN A 1 179 ? 13.782 5.169 -11.385 1.00 92.81 179 ASN A N 1
ATOM 1396 C CA . ASN A 1 179 ? 14.980 5.487 -10.602 1.00 92.81 179 ASN A CA 1
ATOM 1397 C C . ASN A 1 179 ? 15.668 4.254 -9.988 1.00 92.81 179 ASN A C 1
ATOM 1399 O O . ASN A 1 179 ? 16.881 4.282 -9.779 1.00 92.81 179 ASN A O 1
ATOM 1403 N N . SER A 1 180 ? 14.934 3.168 -9.718 1.00 92.62 180 SER A N 1
ATOM 1404 C CA . SER A 1 180 ? 15.505 1.916 -9.189 1.00 92.62 180 SER A CA 1
ATOM 1405 C C . SER A 1 180 ? 15.881 0.884 -10.262 1.00 92.62 180 SER A C 1
ATOM 1407 O O . SER A 1 180 ? 16.598 -0.067 -9.959 1.00 92.62 180 SER A O 1
ATOM 1409 N N . TYR A 1 181 ? 15.516 1.092 -11.533 1.00 93.00 181 TYR A N 1
ATOM 1410 C CA . TYR A 1 181 ? 15.759 0.142 -12.630 1.00 93.00 181 TYR A CA 1
ATOM 1411 C C . TYR A 1 181 ? 17.211 -0.367 -12.697 1.00 93.00 181 TYR A C 1
ATOM 1413 O O . TYR A 1 181 ? 17.465 -1.572 -12.712 1.00 93.00 181 TYR A O 1
ATOM 1421 N N . ALA A 1 182 ? 18.181 0.552 -12.695 1.00 92.69 182 ALA A N 1
ATOM 1422 C CA . ALA A 1 182 ? 19.598 0.224 -12.858 1.00 92.69 182 ALA A CA 1
ATOM 1423 C C . ALA A 1 182 ? 20.214 -0.518 -11.654 1.00 92.69 182 ALA A C 1
ATOM 1425 O O . ALA A 1 182 ? 21.239 -1.182 -11.805 1.00 92.69 182 ALA A O 1
ATOM 1426 N N . THR A 1 183 ? 19.616 -0.412 -10.463 1.00 91.00 183 THR A N 1
ATOM 1427 C CA . THR A 1 183 ? 20.083 -1.087 -9.239 1.00 91.00 183 THR A CA 1
ATOM 1428 C C . THR A 1 183 ? 19.314 -2.376 -8.946 1.00 91.00 183 THR A C 1
ATOM 1430 O O . THR A 1 183 ? 19.859 -3.266 -8.296 1.00 91.00 183 THR A O 1
ATOM 1433 N N . SER A 1 184 ? 18.111 -2.534 -9.502 1.00 88.88 184 SER A N 1
ATOM 1434 C CA . SER A 1 184 ? 17.250 -3.723 -9.393 1.00 88.88 184 SER A CA 1
ATOM 1435 C C . SER A 1 184 ? 17.598 -4.841 -10.393 1.00 88.88 184 SER A C 1
ATOM 1437 O O . SER A 1 184 ? 16.746 -5.642 -10.758 1.00 88.88 184 SER A O 1
ATOM 1439 N N . GLY A 1 185 ? 18.838 -4.893 -10.897 1.00 87.69 185 GLY A N 1
ATOM 1440 C CA . GLY A 1 185 ? 19.309 -5.955 -11.805 1.00 87.69 185 GLY A CA 1
ATOM 1441 C C . GLY A 1 185 ? 18.611 -6.018 -13.174 1.00 87.69 185 GLY A C 1
ATOM 1442 O O . GLY A 1 185 ? 18.735 -7.017 -13.883 1.00 87.69 185 GLY A O 1
ATOM 1443 N N . CYS A 1 186 ? 17.875 -4.973 -13.554 1.00 89.19 186 CYS A N 1
ATOM 1444 C CA . CYS A 1 186 ? 17.071 -4.946 -14.770 1.00 89.19 186 CYS A CA 1
ATOM 1445 C C . CYS A 1 186 ? 17.949 -4.726 -16.028 1.00 89.19 186 CYS A C 1
ATOM 1447 O O . CYS A 1 186 ? 18.890 -3.931 -15.986 1.00 89.19 186 CYS A O 1
ATOM 1449 N N . PRO A 1 187 ? 17.677 -5.396 -17.168 1.00 89.06 187 PRO A N 1
ATOM 1450 C CA . PRO A 1 187 ? 18.494 -5.268 -18.376 1.00 89.06 187 PRO A CA 1
ATOM 1451 C C . PRO A 1 187 ? 18.192 -3.983 -19.163 1.00 89.06 187 PRO A C 1
ATOM 1453 O O . PRO A 1 187 ? 17.031 -3.621 -19.341 1.00 89.06 187 PRO A O 1
ATOM 1456 N N . GLY A 1 188 ? 19.227 -3.345 -19.719 1.00 91.88 188 GLY A N 1
ATOM 1457 C CA . GLY A 1 188 ? 19.080 -2.163 -20.581 1.00 91.88 188 GLY A CA 1
ATOM 1458 C C . GLY A 1 188 ? 18.601 -0.923 -19.820 1.00 91.88 188 GLY A C 1
ATOM 1459 O O . GLY A 1 188 ? 19.007 -0.704 -18.680 1.00 91.88 188 GLY A O 1
ATOM 1460 N N . THR A 1 189 ? 17.745 -0.115 -20.447 1.00 92.25 189 THR A N 1
ATOM 1461 C CA . THR A 1 189 ? 17.037 0.996 -19.791 1.00 92.25 189 THR A CA 1
ATOM 1462 C C . THR A 1 189 ? 15.549 0.681 -19.616 1.00 92.25 189 THR A C 1
ATOM 1464 O O . THR A 1 189 ? 15.012 -0.216 -20.269 1.00 92.25 189 THR A O 1
ATOM 1467 N N . CYS A 1 190 ? 14.867 1.424 -18.739 1.00 92.75 190 CYS A N 1
ATOM 1468 C CA . CYS A 1 190 ? 13.424 1.264 -18.544 1.00 92.75 190 CYS A CA 1
ATOM 1469 C C . CYS A 1 190 ? 12.635 1.627 -19.817 1.00 92.75 190 CYS A C 1
ATOM 1471 O O . CYS A 1 190 ? 11.709 0.908 -20.192 1.00 92.75 190 CYS A O 1
ATOM 1473 N N . ASP A 1 191 ? 13.077 2.660 -20.539 1.00 92.62 191 ASP A N 1
ATOM 1474 C CA . ASP A 1 191 ? 12.490 3.091 -21.812 1.00 92.62 191 ASP A CA 1
ATOM 1475 C C . ASP A 1 191 ? 12.637 2.010 -22.897 1.00 92.62 191 ASP A C 1
ATOM 1477 O O . ASP A 1 191 ? 11.657 1.661 -23.555 1.00 92.62 191 ASP A O 1
ATOM 1481 N N . ASP A 1 192 ? 13.822 1.397 -23.036 1.00 91.56 192 ASP A N 1
ATOM 1482 C CA . ASP A 1 192 ? 14.027 0.270 -23.964 1.00 91.56 192 ASP A CA 1
ATOM 1483 C C . ASP A 1 192 ? 13.118 -0.919 -23.616 1.00 91.56 192 ASP A C 1
ATOM 1485 O O . ASP A 1 192 ? 12.606 -1.610 -24.500 1.00 91.56 192 ASP A O 1
ATOM 1489 N N . ARG A 1 193 ? 12.899 -1.168 -22.318 1.00 89.00 193 ARG A N 1
ATOM 1490 C CA . ARG A 1 193 ? 12.037 -2.255 -21.838 1.00 89.00 193 ARG A CA 1
ATOM 1491 C C . ARG A 1 193 ? 10.561 -1.988 -22.125 1.00 89.00 193 ARG A C 1
ATOM 1493 O O . ARG A 1 193 ? 9.845 -2.936 -22.443 1.00 89.00 193 ARG A O 1
ATOM 1500 N N . LEU A 1 194 ? 10.120 -0.730 -22.071 1.00 89.94 194 LEU A N 1
ATOM 1501 C CA . LEU A 1 194 ? 8.761 -0.327 -22.450 1.00 89.94 194 LEU A CA 1
ATOM 1502 C C . LEU A 1 194 ? 8.453 -0.582 -23.931 1.00 89.94 194 LEU A C 1
ATOM 1504 O O . LEU A 1 194 ? 7.304 -0.849 -24.278 1.00 89.94 194 LEU A O 1
ATOM 1508 N N . MET A 1 195 ? 9.472 -0.566 -24.793 1.00 91.06 195 MET A N 1
ATOM 1509 C CA . MET A 1 195 ? 9.326 -0.847 -26.225 1.00 91.06 195 MET A CA 1
ATOM 1510 C C . MET A 1 195 ? 9.151 -2.343 -26.553 1.00 91.06 195 MET A C 1
ATOM 1512 O O . MET A 1 195 ? 8.843 -2.670 -27.700 1.00 91.06 195 MET A O 1
ATOM 1516 N N . ASP A 1 196 ? 9.310 -3.253 -25.582 1.00 89.56 196 ASP A N 1
ATOM 1517 C CA . ASP A 1 196 ? 9.031 -4.687 -25.743 1.00 89.56 196 ASP A CA 1
ATOM 1518 C C . ASP A 1 196 ? 7.644 -5.067 -25.175 1.00 89.56 196 ASP A C 1
ATOM 1520 O O . ASP A 1 196 ? 7.518 -5.335 -23.975 1.00 89.56 196 ASP A O 1
ATOM 1524 N N . PRO A 1 197 ? 6.591 -5.181 -26.010 1.00 86.56 197 PRO A N 1
ATOM 1525 C CA . PRO A 1 197 ? 5.263 -5.573 -25.542 1.00 86.56 197 PRO A CA 1
ATOM 1526 C C . PRO A 1 197 ? 5.219 -7.004 -24.983 1.00 86.56 197 PRO A C 1
ATOM 1528 O O . PRO A 1 197 ? 4.324 -7.312 -24.194 1.00 86.56 197 PRO A O 1
ATOM 1531 N N . ALA A 1 198 ? 6.177 -7.879 -25.326 1.00 86.75 198 ALA A N 1
ATOM 1532 C CA . ALA A 1 198 ? 6.232 -9.236 -24.779 1.00 86.75 198 ALA A CA 1
ATOM 1533 C C . ALA A 1 198 ? 6.580 -9.251 -23.279 1.00 86.75 198 ALA A C 1
ATOM 1535 O O . ALA A 1 198 ? 6.273 -10.224 -22.592 1.00 86.75 198 ALA A O 1
ATOM 1536 N N . ASN A 1 199 ? 7.152 -8.164 -22.747 1.00 83.25 199 ASN A N 1
ATOM 1537 C CA . ASN A 1 199 ? 7.373 -7.977 -21.313 1.00 83.25 199 ASN A CA 1
ATOM 1538 C C . ASN A 1 199 ? 6.058 -7.927 -20.518 1.00 83.25 199 ASN A C 1
ATOM 1540 O O . ASN A 1 199 ? 5.975 -8.468 -19.421 1.00 83.25 199 ASN A O 1
ATOM 1544 N N . PHE A 1 200 ? 5.028 -7.281 -21.070 1.00 84.12 200 PHE A N 1
ATOM 1545 C CA . PHE A 1 200 ? 3.842 -6.850 -20.321 1.00 84.12 200 PHE A CA 1
ATOM 1546 C C . PHE A 1 200 ? 2.623 -7.761 -20.497 1.00 84.12 200 PHE A C 1
ATOM 1548 O O . PHE A 1 200 ? 1.550 -7.451 -19.990 1.00 84.12 200 PHE A O 1
ATOM 1555 N N . VAL A 1 201 ? 2.776 -8.91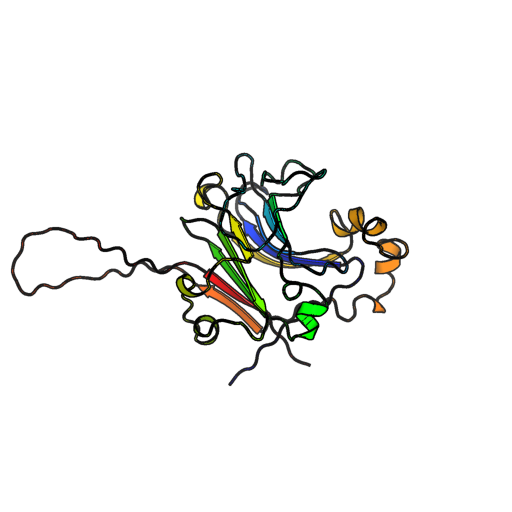2 -21.162 1.00 80.25 201 VAL A N 1
ATOM 1556 C CA . VAL A 1 201 ? 1.674 -9.853 -21.461 1.00 80.25 201 VAL A CA 1
ATOM 1557 C C . VAL A 1 201 ? 0.886 -10.320 -20.232 1.00 80.25 201 VAL A C 1
ATOM 1559 O O . VAL A 1 201 ? -0.277 -10.682 -20.367 1.00 80.25 201 VAL A O 1
ATOM 1562 N N . ASN A 1 202 ? 1.498 -10.282 -19.043 1.00 74.88 202 ASN A N 1
ATOM 1563 C CA . ASN A 1 202 ? 0.863 -10.657 -17.779 1.00 74.88 202 ASN A CA 1
ATOM 1564 C C . ASN A 1 202 ? 0.761 -9.488 -16.769 1.00 74.88 202 ASN A C 1
ATOM 1566 O O . ASN A 1 202 ? 0.341 -9.704 -15.631 1.00 74.88 202 ASN A O 1
ATOM 1570 N N . ALA A 1 203 ? 1.114 -8.260 -17.170 1.00 83.38 203 ALA A N 1
ATOM 1571 C CA . ALA A 1 203 ? 1.036 -7.058 -16.336 1.00 83.38 203 ALA A CA 1
ATOM 1572 C C . ALA A 1 203 ? -0.418 -6.556 -16.264 1.00 83.38 203 ALA A C 1
ATOM 1574 O O . ALA A 1 203 ? -0.798 -5.570 -16.892 1.00 83.38 203 ALA A O 1
ATOM 1575 N N . THR A 1 204 ? -1.260 -7.294 -15.541 1.00 84.88 204 THR A N 1
ATOM 1576 C CA . THR A 1 204 ? -2.708 -7.059 -15.443 1.00 84.88 204 THR A CA 1
ATOM 1577 C C . THR A 1 204 ? -3.211 -7.337 -14.030 1.00 84.88 204 THR A C 1
ATOM 1579 O O . THR A 1 204 ? -2.636 -8.159 -13.321 1.00 84.88 204 THR A O 1
ATOM 1582 N N . TRP A 1 205 ? -4.306 -6.683 -13.634 1.00 84.38 205 TRP A N 1
ATOM 1583 C CA . TRP A 1 205 ? -5.003 -6.968 -12.380 1.00 84.38 205 TRP A CA 1
ATOM 1584 C C . TRP A 1 205 ? -6.116 -7.997 -12.582 1.00 84.38 205 TRP A C 1
ATOM 1586 O O . TRP A 1 205 ? -7.080 -7.752 -13.309 1.00 84.38 205 TRP A O 1
ATOM 1596 N N . GLY A 1 206 ? -6.049 -9.117 -11.863 1.00 88.38 206 GLY A N 1
ATOM 1597 C CA . GLY A 1 206 ? -7.193 -10.011 -11.687 1.00 88.38 206 GLY A CA 1
ATOM 1598 C C . GLY A 1 206 ? -7.965 -9.700 -10.402 1.00 88.38 206 GLY A C 1
ATOM 1599 O O . GLY A 1 206 ? -7.424 -9.950 -9.327 1.00 88.38 206 GLY A O 1
ATOM 1600 N N . ILE A 1 207 ? -9.222 -9.227 -10.475 1.00 88.81 207 ILE A N 1
ATOM 1601 C CA . ILE A 1 207 ? -10.086 -8.901 -9.311 1.00 88.81 207 ILE A CA 1
ATOM 1602 C C . ILE A 1 207 ? -11.473 -9.600 -9.377 1.00 88.81 207 ILE A C 1
ATOM 1604 O O . ILE A 1 207 ? -12.254 -9.261 -10.260 1.00 88.81 207 ILE A O 1
ATOM 1608 N N . ASN A 1 208 ? -11.849 -10.497 -8.433 1.00 86.75 208 ASN A N 1
ATOM 1609 C CA . ASN A 1 208 ? -13.233 -11.045 -8.382 1.00 86.75 208 ASN A CA 1
ATOM 1610 C C . ASN A 1 208 ? -14.110 -10.400 -7.304 1.00 86.75 208 ASN A C 1
ATOM 1612 O O . ASN A 1 208 ? -15.329 -10.404 -7.464 1.00 86.75 208 ASN A O 1
ATOM 1616 N N . SER A 1 209 ? -13.561 -9.876 -6.201 1.00 91.50 209 SER A N 1
ATOM 1617 C CA . SER A 1 209 ? -14.362 -9.045 -5.295 1.00 91.50 209 SER A CA 1
ATOM 1618 C C . SER A 1 209 ? -13.550 -8.015 -4.516 1.00 91.50 209 SER A C 1
ATOM 1620 O O . SER A 1 209 ? -12.691 -8.361 -3.702 1.00 91.50 209 SER A O 1
ATOM 1622 N N . LEU A 1 210 ? -13.948 -6.760 -4.687 1.00 93.94 210 LEU A N 1
ATOM 1623 C CA . LEU A 1 210 ? -13.657 -5.631 -3.815 1.00 93.94 210 LEU A CA 1
ATOM 1624 C C . LEU A 1 210 ? -14.823 -5.489 -2.826 1.00 93.94 210 LEU A C 1
ATOM 1626 O O . LEU A 1 210 ? -15.956 -5.285 -3.263 1.00 93.94 210 LEU A O 1
ATOM 1630 N N . LYS A 1 211 ? -14.585 -5.622 -1.515 1.00 95.25 211 LYS A N 1
ATOM 163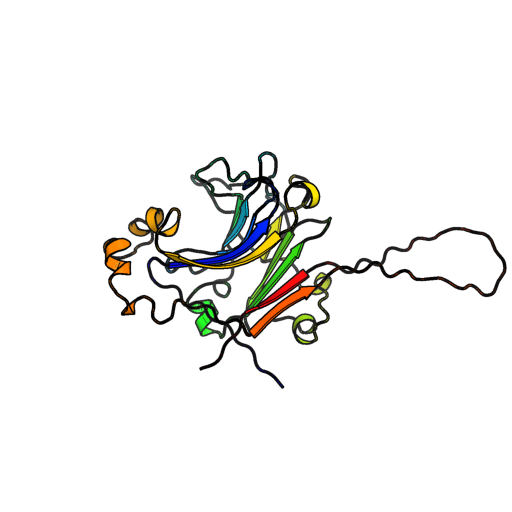1 C CA . LYS A 1 211 ? -15.626 -5.452 -0.488 1.00 95.25 211 LYS A CA 1
ATOM 1632 C C . LYS A 1 211 ? -15.173 -4.466 0.582 1.00 95.25 211 LYS A C 1
ATOM 1634 O O . LYS A 1 211 ? -14.045 -4.522 1.067 1.00 95.25 211 LYS A O 1
ATOM 1639 N N . VAL A 1 212 ? -16.078 -3.573 0.968 1.00 94.75 212 VAL A N 1
ATOM 1640 C CA . VAL A 1 212 ? -15.844 -2.562 2.004 1.00 94.75 212 VAL A CA 1
ATOM 1641 C C . VAL A 1 212 ? -16.881 -2.764 3.098 1.00 94.75 212 VAL A C 1
ATOM 1643 O O . VAL A 1 212 ? -18.081 -2.639 2.850 1.00 94.75 212 VAL A O 1
ATOM 1646 N N . TYR A 1 213 ? -16.421 -3.082 4.306 1.00 91.31 213 TYR A N 1
ATOM 1647 C CA . TYR A 1 213 ? -17.276 -3.242 5.477 1.00 91.31 213 TYR A CA 1
ATOM 1648 C C . TYR A 1 213 ? -17.144 -2.014 6.380 1.00 91.31 213 TYR A C 1
ATOM 1650 O O . TYR A 1 213 ? -16.113 -1.345 6.405 1.00 91.31 213 TYR A O 1
ATOM 1658 N N . ARG A 1 214 ? -18.193 -1.717 7.153 1.00 88.19 214 ARG A N 1
ATOM 1659 C CA . ARG A 1 214 ? -18.192 -0.630 8.142 1.00 88.19 214 ARG A CA 1
ATOM 1660 C C . ARG A 1 214 ? -18.604 -1.155 9.511 1.00 88.19 214 ARG A C 1
ATOM 1662 O O . ARG A 1 214 ? -19.579 -1.897 9.623 1.00 88.19 214 ARG A O 1
ATOM 1669 N N . LYS A 1 215 ? -17.914 -0.695 10.551 1.00 77.31 215 LYS A N 1
ATOM 1670 C CA . LYS A 1 215 ? -18.299 -0.886 11.954 1.00 77.31 215 LYS A CA 1
ATOM 1671 C C . LYS A 1 215 ? -19.651 -0.223 12.198 1.00 77.31 215 LYS A C 1
ATOM 1673 O O . LYS A 1 215 ? -19.853 0.937 11.842 1.00 77.31 215 LYS A O 1
ATOM 1678 N N . GLN A 1 216 ? -20.588 -0.965 12.781 1.00 74.12 216 GLN A N 1
ATOM 1679 C CA . GLN A 1 216 ? -21.909 -0.452 13.139 1.00 74.12 216 GLN A CA 1
ATOM 1680 C C . GLN A 1 216 ? -22.096 -0.524 14.658 1.00 74.12 216 GLN A C 1
ATOM 1682 O O . GLN A 1 216 ? -22.012 -1.615 15.220 1.00 74.12 216 GLN A O 1
ATOM 1687 N N . PRO A 1 217 ? -22.370 0.602 15.343 1.00 68.38 217 PRO A N 1
ATOM 1688 C CA . PRO A 1 217 ? -22.699 0.581 16.762 1.00 68.38 217 PRO A CA 1
ATOM 1689 C C . PRO A 1 217 ? -24.020 -0.163 17.002 1.00 68.38 217 PRO A C 1
ATOM 1691 O O . PRO A 1 217 ? -25.092 0.327 16.636 1.00 68.38 217 PRO A O 1
ATOM 1694 N N . ILE A 1 218 ? -23.962 -1.334 17.640 1.00 70.38 218 ILE A N 1
ATOM 1695 C CA . ILE A 1 218 ? -25.163 -2.097 18.001 1.00 70.38 218 ILE A CA 1
ATOM 1696 C C . ILE A 1 218 ? -25.851 -1.408 19.186 1.00 70.38 218 ILE A C 1
ATOM 1698 O O . ILE A 1 218 ? -25.433 -1.530 20.337 1.00 70.38 218 ILE A O 1
ATOM 1702 N N . LYS A 1 219 ? -26.938 -0.681 18.912 1.00 66.81 219 LYS A N 1
ATOM 1703 C CA . LYS A 1 219 ? -27.773 -0.045 19.942 1.00 66.81 219 LYS A CA 1
ATOM 1704 C C . LYS A 1 219 ? -28.730 -1.063 20.571 1.00 66.81 219 LYS A C 1
ATOM 1706 O O . LYS A 1 219 ? -29.895 -1.150 20.193 1.00 66.81 219 LYS A O 1
ATOM 1711 N N . GLY A 1 220 ? -28.240 -1.825 21.546 1.00 67.56 220 GLY A N 1
ATOM 1712 C CA . GLY A 1 220 ? -29.080 -2.690 22.376 1.00 67.56 220 GLY A CA 1
ATOM 1713 C C . GLY A 1 220 ? -29.933 -1.884 23.364 1.00 67.56 220 GLY A C 1
ATOM 1714 O O . GLY A 1 220 ? -29.406 -1.067 24.115 1.00 67.56 220 GLY A O 1
ATOM 1715 N N . ARG A 1 221 ? -31.248 -2.135 23.407 1.00 66.12 221 ARG A N 1
ATOM 1716 C CA . ARG A 1 221 ? -32.144 -1.625 24.459 1.00 66.12 221 ARG A CA 1
ATOM 1717 C C . ARG A 1 221 ? -32.471 -2.756 25.430 1.00 66.12 221 ARG A C 1
ATOM 1719 O O . ARG A 1 221 ? -33.281 -3.620 25.105 1.00 66.12 221 ARG A O 1
ATOM 1726 N N . ILE A 1 222 ? -31.890 -2.726 26.629 1.00 61.81 222 ILE A N 1
ATOM 1727 C CA . ILE A 1 222 ? -32.295 -3.636 27.708 1.00 61.81 222 ILE A CA 1
ATOM 1728 C C . ILE A 1 222 ? -33.685 -3.204 28.188 1.00 61.81 222 ILE A C 1
ATOM 1730 O O . ILE A 1 222 ? -33.845 -2.180 28.849 1.00 61.81 222 ILE A O 1
ATOM 1734 N N . THR A 1 223 ? -34.706 -3.971 27.816 1.00 55.00 223 THR A N 1
ATOM 1735 C CA . THR A 1 223 ? -36.076 -3.805 28.313 1.00 55.00 223 THR A CA 1
ATOM 1736 C C . THR A 1 223 ? -36.275 -4.677 29.548 1.00 55.00 223 THR A C 1
ATOM 1738 O O . THR A 1 223 ? -36.929 -5.713 29.502 1.00 55.00 223 THR A O 1
ATOM 1741 N N . ASN A 1 224 ? -35.709 -4.253 30.682 1.00 51.09 224 ASN A N 1
ATOM 1742 C CA . ASN A 1 224 ? -36.093 -4.844 31.961 1.00 51.09 224 ASN A CA 1
ATOM 1743 C C . ASN A 1 224 ? -37.574 -4.529 32.215 1.00 51.09 224 ASN A C 1
ATOM 1745 O O . ASN A 1 224 ? -37.963 -3.363 32.268 1.00 51.09 224 ASN A O 1
ATOM 1749 N N . GLY A 1 225 ? -38.395 -5.569 32.379 1.00 52.44 225 GLY A N 1
ATOM 1750 C CA . GLY A 1 225 ? -39.835 -5.474 32.658 1.00 52.44 225 GLY A CA 1
ATOM 1751 C C . GLY A 1 225 ? -40.177 -5.006 34.078 1.00 52.44 225 GLY A C 1
ATOM 1752 O O . GLY A 1 225 ? -41.188 -5.424 34.632 1.00 52.44 225 GLY A O 1
ATOM 1753 N N . SER A 1 226 ? -39.327 -4.178 34.685 1.00 45.19 226 SER A N 1
ATOM 1754 C CA . SER A 1 226 ? -39.456 -3.664 36.047 1.00 45.19 226 SER A CA 1
ATOM 1755 C C . SER A 1 226 ? -39.056 -2.188 36.088 1.00 45.19 226 SER A C 1
ATOM 1757 O O . SER A 1 226 ? -38.005 -1.808 35.573 1.00 45.19 226 SER A O 1
ATOM 1759 N N . THR A 1 227 ? -39.912 -1.370 36.700 1.00 44.09 227 THR A N 1
ATOM 1760 C CA . THR A 1 227 ? -39.823 0.096 36.821 1.00 44.09 227 THR A CA 1
ATOM 1761 C C . THR A 1 227 ? -38.541 0.612 37.510 1.00 44.09 227 THR A C 1
ATOM 1763 O O . THR A 1 227 ? -37.830 -0.165 38.145 1.00 44.09 227 THR A O 1
ATOM 1766 N N . PRO A 1 228 ? -38.183 1.901 37.328 1.00 46.91 228 PRO A N 1
ATOM 1767 C CA . PRO A 1 228 ? -36.803 2.249 36.990 1.00 46.91 228 PRO A CA 1
ATOM 1768 C C . PRO A 1 228 ? -35.916 2.708 38.154 1.00 46.91 228 PRO A C 1
ATOM 1770 O O . PRO A 1 228 ? -36.330 3.491 39.005 1.00 46.91 228 PRO A O 1
ATOM 1773 N N . LEU A 1 229 ? -34.628 2.386 38.032 1.00 37.12 229 LEU A N 1
ATOM 1774 C CA . LEU A 1 229 ? -33.531 3.308 38.329 1.00 37.12 229 LEU A CA 1
ATOM 1775 C C . LEU A 1 229 ? -32.671 3.403 37.064 1.00 37.12 229 LEU A C 1
ATOM 1777 O O . LEU A 1 229 ? -32.272 2.386 36.496 1.00 37.12 229 LEU A O 1
ATOM 1781 N N . ALA A 1 230 ? -32.475 4.620 36.562 1.00 43.50 230 ALA A N 1
ATOM 1782 C CA . ALA A 1 230 ? -31.838 4.852 35.273 1.00 43.50 230 ALA A CA 1
ATOM 1783 C C . ALA A 1 230 ? -30.313 4.947 35.417 1.00 43.50 230 ALA A C 1
ATOM 1785 O O . ALA A 1 230 ? -29.774 6.040 35.568 1.00 43.50 230 ALA A O 1
ATOM 1786 N N . GLU A 1 231 ? -29.618 3.816 35.293 1.00 39.16 231 GLU A N 1
ATOM 1787 C CA . GLU A 1 231 ? -28.175 3.800 35.031 1.00 39.16 231 GLU A CA 1
ATOM 1788 C C . GLU A 1 231 ? -27.891 3.237 33.635 1.00 39.16 231 GLU A C 1
ATOM 1790 O O . GLU A 1 231 ? -28.131 2.067 33.327 1.00 39.16 231 GLU A O 1
ATOM 1795 N N . SER A 1 232 ? -27.386 4.109 32.760 1.00 38.59 232 SER A N 1
ATOM 1796 C CA . SER A 1 232 ? -26.996 3.771 31.391 1.00 38.59 232 SER A CA 1
ATOM 1797 C C . SER A 1 232 ? -25.672 3.003 31.383 1.00 38.59 232 SER A C 1
ATOM 1799 O O . SER A 1 232 ? -24.612 3.582 31.150 1.00 38.59 232 SER A O 1
ATOM 1801 N N . LEU A 1 233 ? -25.721 1.687 31.600 1.00 39.34 233 LEU A N 1
ATOM 1802 C CA . LEU A 1 233 ? -24.556 0.816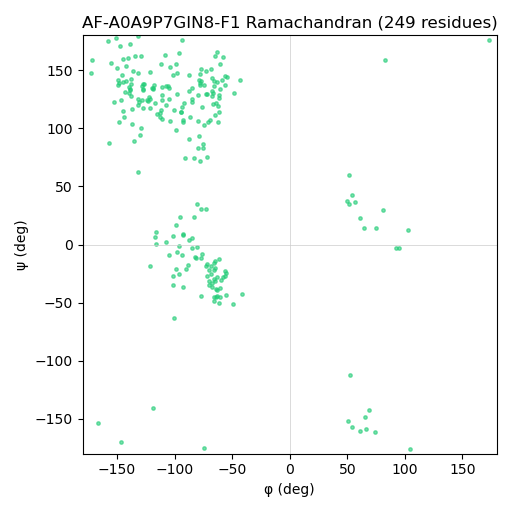 31.426 1.00 39.34 233 LEU A CA 1
ATOM 1803 C C . LEU A 1 233 ? -24.265 0.569 29.939 1.00 39.34 233 LEU A C 1
ATOM 1805 O O . LEU A 1 233 ? -24.684 -0.424 29.341 1.00 39.34 233 LEU A O 1
ATOM 1809 N N . THR A 1 234 ? -23.498 1.483 29.348 1.00 39.28 234 THR A N 1
ATOM 1810 C CA . THR A 1 234 ? -23.029 1.431 27.958 1.00 39.28 234 THR A CA 1
ATOM 1811 C C . THR A 1 234 ? -21.951 0.350 27.777 1.00 39.28 234 THR A C 1
ATOM 1813 O O . THR A 1 234 ? -20.758 0.645 27.671 1.00 39.28 234 THR A O 1
ATOM 1816 N N . ARG A 1 235 ? -22.339 -0.932 27.743 1.00 40.28 235 ARG A N 1
ATOM 1817 C CA . ARG A 1 235 ? -21.415 -2.025 27.390 1.00 40.28 235 ARG A CA 1
ATOM 1818 C C . ARG A 1 235 ? -21.043 -1.940 25.909 1.00 40.28 235 ARG A C 1
ATOM 1820 O O . ARG A 1 235 ? -21.847 -2.252 25.036 1.00 40.28 235 ARG A O 1
ATOM 1827 N N . HIS A 1 236 ? -19.805 -1.533 25.649 1.00 38.78 236 HIS A N 1
ATOM 1828 C CA . HIS A 1 236 ? -19.222 -1.494 24.315 1.00 38.78 236 HIS A CA 1
ATOM 1829 C C . HIS A 1 236 ? -18.774 -2.906 23.922 1.00 38.78 236 HIS A C 1
ATOM 1831 O O . HIS A 1 236 ? -17.777 -3.403 24.439 1.00 38.78 236 HIS A O 1
ATOM 1837 N N . LEU A 1 237 ? -19.511 -3.554 23.017 1.00 39.94 237 LEU A N 1
ATOM 1838 C CA . LEU A 1 237 ? -19.019 -4.734 22.309 1.00 39.94 237 LEU A CA 1
ATOM 1839 C C . LEU A 1 237 ? -18.389 -4.251 20.996 1.00 39.94 237 LEU A C 1
ATOM 1841 O O . LEU A 1 237 ? -19.090 -3.772 20.105 1.00 39.94 237 LEU A O 1
ATOM 1845 N N . LEU A 1 238 ? -17.059 -4.292 20.927 1.00 36.91 238 LEU A N 1
ATOM 1846 C CA . LEU A 1 238 ? -16.283 -3.834 19.777 1.00 36.91 238 LEU A CA 1
ATOM 1847 C C . LEU A 1 238 ? -16.181 -4.956 18.738 1.00 36.91 238 LEU A C 1
ATOM 1849 O O . LEU A 1 238 ? -15.671 -6.028 19.038 1.00 36.91 238 LEU A O 1
ATOM 1853 N N . ILE A 1 239 ? -16.640 -4.681 17.517 1.00 42.53 239 ILE A N 1
ATOM 1854 C CA . ILE A 1 239 ? -16.325 -5.456 16.310 1.00 42.53 239 ILE A CA 1
ATOM 1855 C C . ILE A 1 239 ? -15.808 -4.441 15.278 1.00 42.53 239 ILE A C 1
ATOM 1857 O O . ILE A 1 239 ? -16.348 -3.336 15.166 1.00 42.53 239 ILE A O 1
ATOM 1861 N N . HIS A 1 240 ? -14.693 -4.759 14.621 1.00 43.72 240 HIS A N 1
ATOM 1862 C CA . HIS A 1 240 ? -13.797 -3.774 13.996 1.00 43.72 240 HIS A CA 1
ATOM 1863 C C . HIS A 1 240 ? -14.044 -3.556 12.483 1.00 43.72 240 HIS A C 1
ATOM 1865 O O . HIS A 1 240 ? -14.747 -4.329 11.837 1.00 43.72 240 HIS A O 1
ATOM 1871 N N . VAL A 1 241 ? -13.501 -2.467 11.917 1.00 39.81 241 VAL A N 1
ATOM 1872 C CA . VAL A 1 241 ? -13.632 -2.094 10.486 1.00 39.81 241 VAL A CA 1
ATOM 1873 C C . VAL A 1 241 ? -12.582 -2.800 9.630 1.00 39.81 241 VAL A C 1
ATOM 1875 O O . VAL A 1 241 ? -11.408 -2.737 9.981 1.00 39.81 241 VAL A O 1
ATOM 1878 N N . PHE A 1 242 ? -12.968 -3.359 8.473 1.00 43.72 242 PHE A N 1
ATOM 1879 C CA . PHE A 1 242 ? -12.026 -3.865 7.462 1.00 43.72 242 PHE A CA 1
ATOM 1880 C C . PHE A 1 242 ? -12.533 -3.602 6.042 1.00 43.72 242 PHE A C 1
ATOM 1882 O O . PHE A 1 242 ? -13.664 -3.945 5.697 1.00 43.72 242 PHE A O 1
ATOM 1889 N N . ALA A 1 243 ? -11.675 -3.046 5.194 1.00 35.62 243 ALA A N 1
ATOM 1890 C CA . ALA A 1 243 ? -11.728 -3.261 3.757 1.00 35.62 243 ALA A CA 1
ATOM 1891 C C . ALA A 1 243 ? -11.130 -4.642 3.460 1.00 35.62 243 ALA A C 1
ATOM 1893 O O . ALA A 1 243 ? -10.129 -5.034 4.061 1.00 35.62 243 ALA A O 1
ATOM 1894 N N . LEU A 1 244 ? -11.759 -5.404 2.568 1.00 37.78 244 LEU A N 1
ATOM 1895 C CA . LEU A 1 244 ? -11.452 -6.817 2.382 1.00 37.78 244 LEU A CA 1
ATOM 1896 C C . LEU A 1 244 ? -11.584 -7.220 0.924 1.00 37.78 244 LEU A C 1
ATOM 1898 O O . LEU A 1 244 ? -12.664 -7.166 0.332 1.00 37.78 244 LEU A O 1
ATOM 1902 N N . ILE A 1 245 ? -10.458 -7.588 0.327 1.00 36.94 245 ILE A N 1
ATOM 1903 C CA . ILE A 1 245 ? -10.319 -7.586 -1.120 1.00 36.94 245 ILE A CA 1
ATOM 1904 C C . ILE A 1 245 ? -9.781 -8.937 -1.549 1.00 36.94 245 ILE A C 1
ATOM 1906 O O . ILE A 1 245 ? -8.589 -9.234 -1.479 1.00 36.94 245 ILE A O 1
ATOM 1910 N N . SER A 1 246 ? -10.710 -9.765 -2.025 1.00 33.94 246 SER A N 1
ATOM 1911 C CA . SER A 1 246 ? -10.387 -10.962 -2.791 1.00 33.94 246 SER A CA 1
ATOM 1912 C C . SER A 1 246 ? -10.165 -10.554 -4.247 1.00 33.94 246 SER A C 1
ATOM 1914 O O . SER A 1 246 ? -10.999 -10.800 -5.125 1.00 33.94 246 SER A O 1
ATOM 1916 N N . LEU A 1 247 ? -9.009 -9.936 -4.491 1.00 32.41 247 LEU A N 1
ATOM 1917 C CA . LEU A 1 247 ? -8.373 -9.902 -5.810 1.00 32.41 247 LEU A CA 1
ATOM 1918 C C . LEU A 1 247 ? -8.360 -11.328 -6.375 1.00 32.41 247 LEU A C 1
ATOM 1920 O O . LEU A 1 247 ? -8.069 -12.242 -5.611 1.00 32.41 247 LEU A O 1
ATOM 1924 N N . ALA A 1 248 ? -8.811 -11.535 -7.623 1.00 37.53 248 ALA A N 1
ATOM 1925 C CA . ALA A 1 248 ? -9.153 -12.843 -8.197 1.00 37.53 248 ALA A CA 1
ATOM 1926 C C . ALA A 1 248 ? -9.484 -12.886 -9.715 1.00 37.53 248 ALA A C 1
ATOM 1928 O O . ALA A 1 248 ? -10.030 -11.935 -10.236 1.00 37.53 248 ALA A O 1
ATOM 1929 N N . ALA A 1 249 ? -9.179 -13.981 -10.443 1.00 34.09 249 ALA A N 1
ATOM 1930 C CA . ALA A 1 249 ? -9.417 -14.071 -11.907 1.00 34.09 249 ALA A CA 1
ATOM 1931 C C . ALA A 1 249 ? -9.516 -15.506 -12.498 1.00 34.09 249 ALA A C 1
ATOM 1933 O O . ALA A 1 249 ? -9.314 -16.506 -11.795 1.00 34.09 249 ALA A O 1
ATOM 1934 N N . LEU A 1 250 ? -9.833 -15.604 -13.801 1.00 29.38 250 LEU A N 1
ATOM 1935 C CA . LEU A 1 250 ? -10.039 -16.834 -14.586 1.00 29.38 250 LEU A CA 1
ATOM 1936 C C . LEU A 1 250 ? -9.491 -16.703 -16.026 1.00 29.38 250 LEU A C 1
ATOM 1938 O O . LEU A 1 250 ? -9.681 -15.652 -16.620 1.00 29.38 250 LEU A O 1
ATOM 1942 N N . LEU A 1 251 ? -8.889 -17.808 -16.507 1.00 36.19 251 LEU A N 1
ATOM 1943 C CA . LEU A 1 251 ? -8.482 -18.182 -17.883 1.00 36.19 251 LEU A CA 1
ATOM 1944 C C . LEU A 1 251 ? -8.065 -17.062 -18.855 1.00 36.19 251 LEU A C 1
ATOM 1946 O O . LEU A 1 251 ? -8.956 -16.531 -19.550 1.00 36.19 251 LEU A O 1
#

Organism: NCBI:txid117018